Protein AF-A0A351TH41-F1 (afdb_monomer_lite)

Structure (mmCIF, N/CA/C/O backbone):
data_AF-A0A351TH41-F1
#
_entry.id   AF-A0A351TH41-F1
#
loop_
_atom_site.group_PDB
_atom_site.id
_atom_site.type_symbol
_atom_site.label_atom_id
_atom_site.label_alt_id
_atom_site.label_comp_id
_atom_site.label_asym_id
_atom_site.label_entity_id
_atom_site.label_seq_id
_atom_site.pdbx_PDB_ins_code
_atom_site.Cartn_x
_atom_site.Cartn_y
_atom_site.Cartn_z
_atom_site.occupancy
_atom_site.B_iso_or_equiv
_atom_site.auth_seq_id
_atom_site.auth_comp_id
_atom_site.auth_asym_id
_atom_site.auth_atom_id
_atom_site.pdbx_PDB_model_num
ATOM 1 N N . MET A 1 1 ? 13.979 9.116 -17.381 1.00 78.75 1 MET A N 1
ATOM 2 C CA . MET A 1 1 ? 14.430 9.622 -16.065 1.00 78.75 1 MET A CA 1
ATOM 3 C C . MET A 1 1 ? 15.561 8.718 -15.608 1.00 78.75 1 MET A C 1
ATOM 5 O O . MET A 1 1 ? 15.428 7.519 -15.817 1.00 78.75 1 MET A O 1
ATOM 9 N N . ASN A 1 2 ? 16.667 9.256 -15.088 1.00 88.19 2 ASN A N 1
ATOM 10 C CA . ASN A 1 2 ? 17.757 8.409 -14.586 1.00 88.19 2 ASN A CA 1
ATOM 11 C C . ASN A 1 2 ? 17.369 7.759 -13.244 1.00 88.19 2 ASN A C 1
ATOM 13 O O . ASN A 1 2 ? 16.394 8.168 -12.607 1.00 88.19 2 ASN A O 1
ATOM 17 N N . TYR A 1 3 ? 18.121 6.741 -12.830 1.00 88.56 3 TYR A N 1
ATOM 18 C CA . TYR A 1 3 ? 17.832 5.985 -11.606 1.00 88.56 3 TYR A CA 1
ATOM 19 C C . TYR A 1 3 ? 17.768 6.863 -10.344 1.00 88.56 3 TYR A C 1
ATOM 21 O O . TYR A 1 3 ? 16.851 6.712 -9.535 1.00 88.56 3 TYR A O 1
ATOM 29 N N . GLU A 1 4 ? 18.701 7.803 -10.192 1.00 91.56 4 GLU A N 1
ATOM 30 C CA . GLU A 1 4 ? 18.776 8.667 -9.008 1.00 91.56 4 GLU A CA 1
ATOM 31 C C . GLU A 1 4 ? 17.531 9.549 -8.852 1.00 91.56 4 GLU A C 1
ATOM 33 O O . GLU A 1 4 ? 16.965 9.647 -7.761 1.00 91.56 4 GLU A O 1
ATOM 38 N N . GLU A 1 5 ? 17.038 10.136 -9.945 1.00 93.31 5 GLU A N 1
ATOM 39 C CA . GLU A 1 5 ? 15.823 10.954 -9.918 1.00 93.31 5 GLU A CA 1
ATOM 40 C C . GLU A 1 5 ? 14.568 10.102 -9.664 1.00 93.31 5 GLU A C 1
ATOM 42 O O . GLU A 1 5 ? 13.686 10.535 -8.920 1.00 93.31 5 GLU A O 1
ATOM 47 N N . ILE A 1 6 ? 14.505 8.866 -10.185 1.00 94.56 6 ILE A N 1
ATOM 48 C CA . ILE A 1 6 ? 13.417 7.924 -9.859 1.00 94.56 6 ILE A CA 1
ATOM 49 C C . ILE A 1 6 ? 13.397 7.668 -8.352 1.00 94.56 6 ILE A C 1
ATOM 51 O O . ILE A 1 6 ? 12.374 7.872 -7.700 1.00 94.56 6 ILE A O 1
ATOM 55 N N . ILE A 1 7 ? 14.525 7.251 -7.772 1.00 94.75 7 ILE A N 1
ATOM 56 C CA . ILE A 1 7 ? 14.605 6.935 -6.342 1.00 94.75 7 ILE A CA 1
ATOM 57 C C . ILE A 1 7 ? 14.293 8.155 -5.478 1.00 94.75 7 ILE A C 1
ATOM 59 O O . ILE A 1 7 ? 13.608 8.020 -4.461 1.00 94.75 7 ILE A O 1
ATOM 63 N N . LYS A 1 8 ? 14.757 9.340 -5.877 1.00 95.38 8 LYS A N 1
ATOM 64 C CA . LYS A 1 8 ? 14.440 10.595 -5.197 1.00 95.38 8 LYS A CA 1
ATOM 65 C C . LYS A 1 8 ? 12.931 10.847 -5.167 1.00 95.38 8 LYS A C 1
ATOM 67 O O . LYS A 1 8 ? 12.392 11.013 -4.076 1.00 95.38 8 LYS A O 1
ATOM 72 N N . ARG A 1 9 ? 12.245 10.788 -6.315 1.00 96.62 9 ARG A N 1
ATOM 73 C CA . ARG A 1 9 ? 10.787 10.999 -6.414 1.00 96.62 9 ARG A CA 1
ATOM 74 C C . ARG A 1 9 ? 9.973 9.948 -5.671 1.00 96.62 9 ARG A C 1
ATOM 76 O O . ARG A 1 9 ? 9.027 10.282 -4.960 1.00 96.62 9 ARG A O 1
ATOM 83 N N . LEU A 1 10 ? 10.366 8.675 -5.745 1.00 97.06 10 LEU A N 1
ATOM 84 C CA . LEU A 1 10 ? 9.713 7.614 -4.969 1.00 97.06 10 LEU A CA 1
ATOM 85 C C . LEU A 1 10 ? 9.776 7.886 -3.458 1.00 97.06 10 LEU A C 1
ATOM 87 O O . LEU A 1 10 ? 8.851 7.527 -2.736 1.00 97.06 10 LEU A O 1
ATOM 91 N N . ARG A 1 11 ? 10.843 8.536 -2.979 1.00 96.06 11 ARG A N 1
ATOM 92 C CA . ARG A 1 11 ? 11.070 8.839 -1.557 1.00 96.06 11 ARG A CA 1
ATOM 93 C C . ARG A 1 11 ? 10.502 10.180 -1.093 1.00 96.06 11 ARG A C 1
ATOM 95 O O . ARG A 1 11 ? 10.617 10.478 0.094 1.00 96.06 11 ARG A O 1
ATOM 102 N N . GLU A 1 12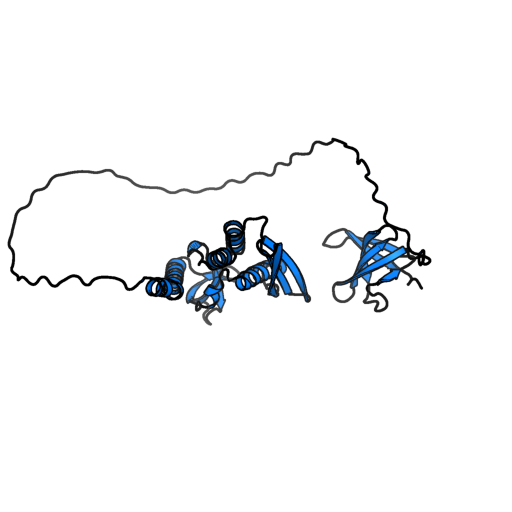 ? 9.916 10.987 -1.977 1.00 94.94 12 GLU A N 1
ATOM 103 C CA . GLU A 1 12 ? 9.312 12.261 -1.572 1.00 94.94 12 GLU A CA 1
ATOM 104 C C . GLU A 1 12 ? 8.187 12.026 -0.553 1.00 94.94 12 GLU A C 1
ATOM 106 O O . GLU A 1 12 ? 7.420 11.063 -0.693 1.00 94.94 12 GLU A O 1
ATOM 111 N N . PRO A 1 13 ? 8.050 12.886 0.466 1.00 94.19 13 PRO A N 1
ATOM 112 C CA . PRO A 1 13 ? 6.958 12.755 1.411 1.00 94.19 13 PRO A CA 1
ATOM 113 C C . PRO A 1 13 ? 5.608 12.952 0.715 1.00 94.19 13 PRO A C 1
ATOM 115 O O . PRO A 1 13 ? 5.476 13.726 -0.231 1.00 94.19 13 PRO A O 1
ATOM 118 N N . PHE A 1 14 ? 4.600 12.225 1.176 1.00 91.62 14 PHE A N 1
ATOM 119 C CA . PHE A 1 14 ? 3.206 12.479 0.836 1.00 91.62 14 PHE A CA 1
ATOM 120 C C . PHE A 1 14 ? 2.731 13.777 1.491 1.00 91.62 14 PHE A C 1
ATOM 122 O O . PHE A 1 14 ? 3.172 14.127 2.594 1.00 91.62 14 PHE A O 1
ATOM 129 N N . GLY A 1 15 ? 1.804 14.476 0.840 1.00 84.12 15 GLY A N 1
ATOM 130 C CA . GLY A 1 15 ? 1.115 15.595 1.474 1.00 84.12 15 GLY A CA 1
ATOM 131 C C . GLY A 1 15 ? 0.318 15.117 2.691 1.00 84.12 15 GLY A C 1
ATOM 132 O O . GLY A 1 15 ? -0.155 13.984 2.720 1.00 84.12 15 GLY A O 1
ATOM 133 N N . GLY A 1 16 ? 0.116 15.979 3.694 1.00 77.31 16 GLY A N 1
ATOM 134 C CA . GLY A 1 16 ? -0.608 15.606 4.922 1.00 77.31 16 GLY A CA 1
ATOM 135 C C . GLY A 1 16 ? -2.024 15.061 4.686 1.00 77.31 16 GLY A C 1
ATOM 136 O O . GLY A 1 16 ? -2.507 14.258 5.474 1.00 77.31 16 GLY A O 1
ATOM 137 N N . ARG A 1 17 ? -2.661 15.432 3.566 1.00 76.88 17 ARG A N 1
ATOM 138 C CA . ARG A 1 17 ? -3.989 14.944 3.147 1.00 76.88 17 ARG A CA 1
ATOM 139 C C . ARG A 1 17 ? -3.978 13.590 2.433 1.00 76.88 17 ARG A C 1
ATOM 141 O O . ARG A 1 17 ? -5.040 13.027 2.209 1.00 76.88 17 ARG A O 1
ATOM 148 N N . GLU A 1 18 ? -2.811 13.105 2.024 1.00 76.69 18 GLU A N 1
ATOM 149 C CA . GLU A 1 18 ? -2.632 11.791 1.387 1.00 76.69 18 GLU A CA 1
ATOM 150 C C . GLU A 1 18 ? -2.257 10.707 2.415 1.00 76.69 18 GLU A C 1
ATOM 152 O O . GLU A 1 18 ? -2.116 9.532 2.067 1.00 76.69 18 GLU A O 1
ATOM 157 N N . ILE A 1 19 ? -2.079 11.107 3.678 1.00 89.31 19 ILE A N 1
ATOM 158 C CA . ILE A 1 19 ? -1.813 10.224 4.806 1.00 89.31 19 ILE A CA 1
ATOM 159 C C . ILE A 1 19 ? -3.114 9.913 5.529 1.00 89.31 19 ILE A C 1
ATOM 161 O O . ILE A 1 19 ? -3.891 10.800 5.874 1.00 89.31 19 ILE A O 1
ATOM 165 N N . GLU A 1 20 ? -3.297 8.632 5.809 1.00 90.00 20 GLU A N 1
ATOM 166 C CA . GLU A 1 20 ? -4.414 8.111 6.575 1.00 90.00 20 GLU A CA 1
ATOM 167 C C . GLU A 1 20 ? -3.959 7.728 7.984 1.00 90.00 20 GLU A C 1
ATOM 169 O O . GLU A 1 20 ? -2.782 7.454 8.242 1.00 90.00 20 GLU A O 1
ATOM 174 N N . TRP A 1 21 ? -4.913 7.675 8.911 1.00 93.19 21 TRP A N 1
ATOM 175 C CA . TRP A 1 21 ? -4.654 7.382 10.318 1.00 93.19 21 TRP A CA 1
ATOM 176 C C . TRP A 1 21 ? -5.488 6.204 10.792 1.00 93.19 21 TRP A C 1
ATOM 178 O O . TRP A 1 21 ? -6.684 6.116 10.516 1.00 93.19 21 TRP A O 1
ATOM 188 N N . LYS A 1 22 ? -4.852 5.266 11.498 1.00 91.88 22 LYS A N 1
ATOM 189 C CA . LYS A 1 22 ? -5.541 4.122 12.108 1.00 91.88 22 LYS A CA 1
ATOM 190 C C . LYS A 1 22 ? -5.208 4.020 13.582 1.00 91.88 22 LYS A C 1
ATOM 192 O O . LYS A 1 22 ? -4.099 4.348 13.995 1.00 91.88 22 LYS A O 1
ATOM 197 N N . ILE A 1 23 ? -6.153 3.507 14.358 1.00 94.69 23 ILE A N 1
ATOM 198 C CA . ILE A 1 23 ? -5.910 3.147 15.751 1.00 94.69 23 ILE A CA 1
ATOM 199 C C . ILE A 1 23 ? -5.166 1.815 15.791 1.00 94.69 23 ILE A C 1
ATOM 201 O O . ILE A 1 23 ? -5.650 0.821 15.252 1.00 94.69 23 ILE A O 1
ATOM 205 N N . GLN A 1 24 ? -3.989 1.802 16.414 1.00 91.88 24 GLN A N 1
ATOM 206 C CA . GLN A 1 24 ? -3.199 0.586 16.614 1.00 91.88 24 GLN A CA 1
ATOM 207 C C . GLN A 1 24 ? -3.526 -0.088 17.948 1.00 91.88 24 GLN A C 1
ATOM 209 O O . GLN A 1 24 ? -3.703 -1.300 18.002 1.00 91.88 24 GLN A O 1
ATOM 214 N N . VAL A 1 25 ? -3.614 0.702 19.020 1.00 93.12 25 VAL A N 1
ATOM 215 C CA . VAL A 1 25 ? -3.958 0.234 20.369 1.00 93.12 25 VAL A CA 1
ATOM 216 C C . VAL A 1 25 ? -4.897 1.227 21.042 1.00 93.12 25 VAL A C 1
ATOM 218 O O . VAL A 1 25 ? -4.874 2.417 20.731 1.00 93.12 25 VAL A O 1
ATOM 221 N N . THR A 1 26 ? -5.723 0.750 21.969 1.00 95.88 26 THR A N 1
ATOM 222 C CA . THR A 1 26 ? -6.640 1.581 22.763 1.00 95.88 26 THR A CA 1
ATOM 223 C C . THR A 1 26 ? -6.207 1.625 24.221 1.00 95.88 26 THR A C 1
ATOM 225 O O . THR A 1 26 ? -5.656 0.650 24.732 1.00 95.88 26 THR A O 1
ATOM 228 N N . SER A 1 27 ? -6.496 2.727 24.911 1.00 95.19 27 SER A N 1
ATOM 229 C CA . SER A 1 27 ? -6.350 2.822 26.364 1.00 95.19 27 SER A CA 1
ATOM 230 C C . SER A 1 27 ? -7.297 1.857 27.087 1.00 95.19 27 SER A C 1
ATOM 232 O O . SER A 1 27 ? -8.292 1.389 26.525 1.00 95.19 27 SER A O 1
ATOM 234 N N . GLN A 1 28 ? -7.006 1.572 28.358 1.00 94.44 28 GLN A N 1
ATOM 235 C CA . GLN A 1 28 ? -7.803 0.654 29.179 1.00 94.44 28 GLN A CA 1
ATOM 236 C C . GLN A 1 28 ? -9.259 1.123 29.349 1.00 94.44 28 GLN A C 1
ATOM 238 O O . GLN A 1 28 ? -10.180 0.311 29.304 1.00 94.44 28 GLN A O 1
ATOM 243 N N . ASP A 1 29 ? -9.468 2.434 29.488 1.00 94.62 29 ASP A N 1
ATOM 244 C CA . ASP A 1 29 ? -10.785 3.080 29.589 1.00 94.62 29 ASP A CA 1
ATOM 245 C C . ASP A 1 29 ? -11.492 3.273 28.231 1.00 94.62 29 ASP A C 1
ATOM 247 O O . ASP A 1 29 ? -12.630 3.748 28.183 1.00 94.62 29 ASP A O 1
ATOM 251 N N . LYS A 1 30 ? -10.826 2.904 27.124 1.00 93.62 30 LYS A N 1
ATOM 252 C CA . LYS A 1 30 ? -11.303 3.025 25.736 1.00 93.62 30 LYS A CA 1
ATOM 253 C C . LYS A 1 30 ? -11.692 4.452 25.319 1.00 93.62 30 LYS A C 1
ATOM 255 O O . LYS A 1 30 ? -12.426 4.618 24.349 1.00 93.62 30 LYS A O 1
ATOM 260 N N . GLN A 1 31 ? -11.192 5.472 26.021 1.00 95.69 31 GLN A N 1
ATOM 261 C CA . GLN A 1 31 ? -11.409 6.883 25.672 1.00 95.69 31 GLN A CA 1
ATOM 262 C C . GLN A 1 31 ? -10.340 7.426 24.719 1.00 95.69 31 GLN A C 1
ATOM 264 O O . GLN A 1 31 ? -10.563 8.419 24.021 1.00 95.69 31 GLN A O 1
ATOM 269 N N . ARG A 1 32 ? -9.171 6.778 24.674 1.00 97.25 32 ARG A N 1
ATOM 270 C CA . ARG A 1 32 ? -8.045 7.166 23.825 1.00 97.25 32 ARG A CA 1
ATOM 271 C C . ARG A 1 32 ? -7.532 6.006 22.989 1.00 97.25 32 ARG A C 1
ATOM 273 O O . ARG A 1 32 ? -7.625 4.839 23.367 1.00 97.25 32 ARG A O 1
ATOM 280 N N . GLY A 1 33 ? -6.950 6.344 21.848 1.00 97.25 33 GLY A N 1
ATOM 281 C CA . GLY A 1 33 ? -6.289 5.402 20.957 1.00 97.25 33 GLY A CA 1
ATOM 282 C C . GLY A 1 33 ? -4.952 5.943 20.479 1.00 97.25 33 GLY A C 1
ATOM 283 O O . GLY A 1 33 ? -4.786 7.150 20.318 1.00 97.25 33 GLY A O 1
ATOM 284 N N . MET A 1 34 ? -3.997 5.045 20.263 1.00 97.38 34 MET A N 1
ATOM 285 C CA . MET A 1 34 ? -2.740 5.368 19.606 1.00 97.38 34 MET A CA 1
ATOM 286 C C . MET A 1 34 ? -2.982 5.394 18.099 1.00 97.38 34 MET A C 1
ATOM 288 O O . MET A 1 34 ? -3.154 4.339 17.479 1.00 97.38 34 MET A O 1
ATOM 292 N N . ALA A 1 35 ? -3.026 6.590 17.520 1.00 96.69 35 ALA A N 1
ATOM 293 C CA . ALA A 1 35 ? -3.129 6.781 16.085 1.00 96.69 35 ALA A CA 1
ATOM 294 C C . ALA A 1 35 ? -1.749 6.644 15.435 1.00 96.69 35 ALA A C 1
ATOM 296 O O . ALA A 1 35 ? -0.789 7.292 15.848 1.00 96.69 35 ALA A O 1
ATOM 297 N N . VAL A 1 36 ? -1.666 5.820 14.394 1.00 95.31 36 VAL A N 1
ATOM 298 C CA . VAL A 1 36 ? -0.467 5.659 13.568 1.00 95.31 36 VAL A CA 1
ATOM 299 C C . VAL A 1 36 ? -0.766 6.046 12.128 1.00 95.31 36 VAL A C 1
ATOM 301 O O . VAL A 1 36 ? -1.820 5.694 11.584 1.00 95.31 36 VAL A O 1
ATOM 304 N N . ALA A 1 37 ? 0.168 6.779 11.529 1.00 94.44 37 ALA A N 1
ATOM 305 C CA . ALA A 1 37 ? 0.093 7.203 10.142 1.00 94.44 37 ALA A CA 1
ATOM 306 C C . ALA A 1 37 ? 0.375 6.024 9.206 1.00 94.44 37 ALA A C 1
ATOM 308 O O . ALA A 1 37 ? 1.270 5.210 9.443 1.00 94.44 37 ALA A O 1
ATOM 309 N N . TYR A 1 38 ? -0.371 5.938 8.112 1.00 91.81 38 TYR A N 1
ATOM 310 C CA . TYR A 1 38 ? -0.100 5.003 7.031 1.00 91.81 38 TYR A CA 1
ATOM 311 C C . TYR A 1 38 ? -0.482 5.618 5.685 1.00 91.81 38 TYR A C 1
ATOM 313 O O . TYR A 1 38 ? -1.326 6.504 5.597 1.00 91.81 38 TYR A O 1
ATOM 321 N N . MET A 1 39 ? 0.159 5.144 4.621 1.00 92.31 39 MET A N 1
ATOM 322 C CA . MET A 1 39 ? -0.171 5.561 3.257 1.00 92.31 39 MET A CA 1
ATOM 323 C C . MET A 1 39 ? -1.329 4.728 2.695 1.00 92.31 39 MET A C 1
ATOM 325 O O . MET A 1 39 ? -1.412 3.524 2.962 1.00 92.31 39 MET A O 1
ATOM 329 N N . ASP A 1 40 ? -2.191 5.338 1.883 1.00 89.06 40 ASP A N 1
ATOM 330 C CA . ASP A 1 40 ? -3.191 4.608 1.100 1.00 89.06 40 ASP A CA 1
ATOM 331 C C . ASP A 1 40 ? -2.550 3.909 -0.113 1.00 89.06 40 ASP A C 1
ATOM 333 O O . ASP A 1 40 ? -1.592 4.399 -0.717 1.00 89.06 40 ASP A O 1
ATOM 337 N N . ALA A 1 41 ? -3.097 2.758 -0.514 1.00 92.31 41 ALA A N 1
ATOM 338 C CA . ALA A 1 41 ? -2.584 2.015 -1.665 1.00 92.31 41 ALA A CA 1
ATOM 339 C C . ALA A 1 41 ? -2.715 2.804 -2.984 1.00 92.31 41 ALA A C 1
ATOM 341 O O . ALA A 1 41 ? -1.852 2.682 -3.853 1.00 92.31 41 ALA A O 1
ATOM 342 N N . ARG A 1 42 ? -3.746 3.647 -3.142 1.00 92.44 42 ARG A N 1
ATOM 343 C CA . ARG A 1 42 ? -3.914 4.493 -4.335 1.00 92.44 42 ARG A CA 1
ATOM 344 C C . ARG A 1 42 ? -2.892 5.622 -4.374 1.00 92.44 42 ARG A C 1
ATOM 346 O O . ARG A 1 42 ? -2.438 5.968 -5.459 1.00 92.44 42 ARG A O 1
ATOM 353 N N . ALA A 1 43 ? -2.483 6.152 -3.219 1.00 93.12 43 ALA A N 1
ATOM 354 C CA . ALA A 1 43 ? -1.407 7.141 -3.146 1.00 93.12 43 ALA A CA 1
ATOM 355 C C . ALA A 1 43 ? -0.075 6.546 -3.638 1.00 93.12 43 ALA A C 1
ATOM 357 O O . ALA A 1 43 ? 0.654 7.184 -4.397 1.00 93.12 43 ALA A O 1
ATOM 358 N N . VAL A 1 44 ? 0.202 5.283 -3.292 1.00 96.56 44 VAL A N 1
ATOM 359 C CA . VAL A 1 44 ? 1.362 4.538 -3.813 1.00 96.56 44 VAL A CA 1
ATOM 360 C C . VAL A 1 44 ? 1.269 4.331 -5.328 1.00 96.56 44 VAL A C 1
ATOM 362 O O . VAL A 1 44 ? 2.243 4.593 -6.030 1.00 96.56 44 VAL A O 1
ATOM 365 N N . GLN A 1 45 ? 0.116 3.890 -5.842 1.00 97.31 45 GLN A N 1
ATOM 366 C CA . GLN A 1 45 ? -0.096 3.693 -7.285 1.00 97.31 45 GLN A CA 1
ATOM 367 C C . GLN A 1 45 ? 0.107 4.997 -8.058 1.00 97.31 45 GLN A C 1
ATOM 369 O O . GLN A 1 45 ? 0.900 5.034 -8.993 1.00 97.31 45 GLN A O 1
ATOM 374 N N . LYS A 1 46 ? -0.512 6.088 -7.591 1.00 96.38 46 LYS A N 1
ATOM 375 C CA . LYS A 1 46 ? -0.338 7.426 -8.162 1.00 96.38 46 LYS A CA 1
ATOM 376 C C . LYS A 1 46 ? 1.131 7.847 -8.168 1.00 96.38 46 LYS A C 1
ATOM 378 O O . LYS A 1 46 ? 1.619 8.315 -9.190 1.00 96.38 46 LYS A O 1
ATOM 383 N N . ARG A 1 47 ? 1.866 7.633 -7.068 1.00 97.56 47 ARG A N 1
ATOM 384 C CA . ARG A 1 47 ? 3.302 7.945 -7.007 1.00 97.56 47 ARG A CA 1
ATOM 385 C C . ARG A 1 47 ? 4.106 7.151 -8.037 1.00 97.56 47 ARG A C 1
ATOM 387 O O . ARG A 1 47 ? 5.001 7.719 -8.660 1.00 97.56 47 ARG A O 1
ATOM 394 N N . LEU A 1 48 ? 3.814 5.864 -8.216 1.00 98.25 48 LEU A N 1
ATOM 395 C CA . LEU A 1 48 ? 4.472 5.025 -9.222 1.00 98.25 48 LEU A CA 1
ATOM 396 C C . LEU A 1 48 ? 4.152 5.514 -10.644 1.00 98.25 48 LEU A C 1
ATOM 398 O O . LEU A 1 48 ? 5.078 5.733 -11.428 1.00 98.25 48 LEU A O 1
ATOM 402 N N . ASP A 1 49 ? 2.878 5.772 -10.942 1.00 98.19 49 ASP A N 1
ATOM 403 C CA . ASP A 1 49 ? 2.424 6.302 -12.232 1.00 98.19 49 ASP A CA 1
ATOM 404 C C . ASP A 1 49 ? 3.090 7.643 -12.567 1.00 98.19 49 ASP A C 1
ATOM 406 O O . ASP A 1 49 ? 3.600 7.822 -13.670 1.00 98.19 49 ASP A O 1
ATOM 410 N N . GLU A 1 50 ? 3.150 8.572 -11.612 1.00 96.81 50 GLU A N 1
ATOM 411 C CA . GLU A 1 50 ? 3.751 9.898 -11.802 1.00 96.81 50 GLU A CA 1
ATOM 412 C C . GLU A 1 50 ? 5.282 9.857 -11.899 1.00 96.81 50 GLU A C 1
ATOM 414 O O . GLU A 1 50 ? 5.889 10.715 -12.545 1.00 96.81 50 GLU A O 1
ATOM 419 N N . THR A 1 51 ? 5.928 8.875 -11.261 1.00 97.31 51 THR A N 1
ATOM 420 C CA . THR A 1 51 ? 7.395 8.795 -11.220 1.00 97.31 51 THR A CA 1
ATOM 421 C C . THR A 1 51 ? 7.966 8.069 -12.429 1.00 97.31 51 THR A C 1
ATOM 423 O O . THR A 1 51 ? 8.892 8.573 -13.065 1.00 97.31 51 THR A O 1
ATOM 426 N N . VAL A 1 52 ? 7.446 6.877 -12.735 1.00 96.44 52 VAL A N 1
ATOM 427 C CA . VAL A 1 52 ? 7.998 6.017 -13.792 1.00 96.44 52 VAL A CA 1
ATOM 428 C C . VAL A 1 52 ? 7.053 5.847 -14.977 1.00 96.44 52 VAL A C 1
ATOM 430 O O . VAL A 1 52 ? 7.514 5.491 -16.057 1.00 96.44 52 VAL A O 1
ATOM 433 N N . GLY A 1 53 ? 5.768 6.172 -14.835 1.00 97.19 53 GLY A N 1
ATOM 434 C CA . GLY A 1 53 ? 4.746 5.954 -15.858 1.00 97.19 53 GLY A CA 1
ATOM 435 C C . GLY A 1 53 ? 4.034 4.604 -15.688 1.00 97.19 53 GLY A C 1
ATOM 436 O O . GLY A 1 53 ? 4.672 3.625 -15.291 1.00 97.19 53 GLY A O 1
ATOM 437 N N . PRO A 1 54 ? 2.740 4.505 -16.047 1.00 97.06 54 PRO A N 1
ATOM 438 C CA . PRO A 1 54 ? 1.903 3.328 -15.771 1.00 97.06 54 PRO A CA 1
ATOM 439 C C . PRO A 1 54 ? 2.358 2.042 -16.478 1.00 97.06 54 PRO A C 1
ATOM 441 O O . PRO A 1 54 ? 1.994 0.946 -16.068 1.00 97.06 54 PRO A O 1
ATOM 444 N N . PHE A 1 55 ? 3.169 2.153 -17.535 1.00 96.56 55 PHE A N 1
ATOM 445 C CA . PHE A 1 55 ? 3.731 1.002 -18.252 1.00 96.56 55 PHE A CA 1
ATOM 446 C C . PHE A 1 55 ? 5.111 0.563 -17.734 1.00 96.56 55 PHE A C 1
ATOM 448 O O . PHE A 1 55 ? 5.603 -0.488 -18.139 1.00 96.56 55 PHE A O 1
ATOM 455 N N . ASN A 1 56 ? 5.737 1.340 -16.841 1.00 97.19 56 ASN A N 1
ATOM 456 C CA . ASN A 1 56 ? 7.098 1.097 -16.343 1.00 97.19 56 ASN A CA 1
ATOM 457 C C . ASN A 1 56 ? 7.132 0.620 -14.887 1.00 97.19 56 ASN A C 1
ATOM 459 O O . ASN A 1 56 ? 8.201 0.540 -14.275 1.00 97.19 56 ASN A O 1
ATOM 463 N N . TRP A 1 57 ? 5.977 0.261 -14.336 1.00 98.38 57 TRP A N 1
ATOM 464 C CA . TRP A 1 57 ? 5.886 -0.516 -13.113 1.00 98.38 57 TRP A CA 1
ATOM 465 C C . TRP A 1 57 ? 4.819 -1.599 -13.257 1.00 98.38 57 TRP A C 1
ATOM 467 O O . TRP A 1 57 ? 3.923 -1.523 -14.093 1.00 98.38 57 TRP A O 1
ATOM 477 N N . LYS A 1 58 ? 4.946 -2.644 -12.449 1.00 98.25 58 LYS A N 1
ATOM 478 C CA . LYS A 1 58 ? 3.940 -3.696 -12.307 1.00 98.25 58 LYS A CA 1
ATOM 479 C C . LYS A 1 58 ? 4.034 -4.286 -10.915 1.00 98.25 58 LYS A C 1
ATOM 481 O O . LYS A 1 58 ? 5.068 -4.173 -10.255 1.00 98.25 58 LYS A O 1
ATOM 486 N N . ASN A 1 59 ? 2.989 -4.975 -10.495 1.00 98.25 59 ASN A N 1
ATOM 487 C CA . ASN A 1 59 ? 3.018 -5.768 -9.283 1.00 98.25 59 ASN A CA 1
ATOM 488 C C . ASN A 1 59 ? 2.541 -7.195 -9.538 1.00 98.25 59 ASN A C 1
ATOM 490 O O . ASN A 1 59 ? 1.750 -7.467 -10.440 1.00 98.25 59 ASN A O 1
ATOM 494 N N . VAL A 1 60 ? 3.040 -8.106 -8.716 1.00 97.19 60 VAL A N 1
ATOM 495 C CA . VAL A 1 60 ? 2.614 -9.501 -8.666 1.00 97.19 60 VAL A CA 1
ATOM 496 C C . VAL A 1 60 ? 2.228 -9.842 -7.239 1.00 97.19 60 VAL A C 1
ATOM 498 O O . VAL A 1 60 ? 2.822 -9.329 -6.289 1.00 97.19 60 VAL A O 1
ATOM 501 N N . TYR A 1 61 ? 1.238 -10.714 -7.097 1.00 95.75 61 TYR A N 1
ATOM 502 C CA . TYR A 1 61 ? 0.856 -11.279 -5.812 1.00 95.75 61 TYR A CA 1
ATOM 503 C C . TYR A 1 61 ? 1.058 -12.783 -5.838 1.00 95.75 61 TYR A C 1
ATOM 505 O O . TYR A 1 61 ? 0.746 -13.445 -6.831 1.00 95.75 61 TYR A O 1
ATOM 513 N N . SER A 1 62 ? 1.539 -13.319 -4.727 1.00 92.69 62 SER A N 1
ATOM 514 C CA . SER A 1 62 ? 1.555 -14.749 -4.468 1.00 92.69 62 SER A CA 1
ATOM 515 C C . SER A 1 62 ? 0.995 -15.022 -3.081 1.00 92.69 62 SER A C 1
ATOM 517 O O . SER A 1 62 ? 1.270 -14.303 -2.120 1.00 92.69 62 SER A O 1
ATOM 519 N N . LEU A 1 63 ? 0.200 -16.086 -2.985 1.00 90.12 63 LEU A N 1
ATOM 520 C CA . LEU A 1 63 ? -0.203 -16.621 -1.695 1.00 90.12 63 LEU A CA 1
ATOM 521 C C . LEU A 1 63 ? 1.036 -17.202 -1.010 1.00 90.12 63 LEU A C 1
ATOM 523 O O . LEU A 1 63 ? 1.806 -17.936 -1.635 1.00 90.12 63 LEU A O 1
ATOM 527 N N . TRP A 1 64 ? 1.214 -16.886 0.265 1.00 86.25 64 TRP A N 1
ATOM 528 C CA . TRP A 1 64 ? 2.288 -17.421 1.085 1.00 86.25 64 TRP A CA 1
ATOM 529 C C . TRP A 1 64 ? 1.698 -17.965 2.373 1.00 86.25 64 TRP A C 1
ATOM 531 O O . TRP A 1 64 ? 1.226 -17.200 3.203 1.00 86.25 64 TRP A O 1
ATOM 541 N N . HIS A 1 65 ? 1.738 -19.287 2.543 1.00 83.12 65 HIS A N 1
ATOM 542 C CA . HIS A 1 65 ? 0.986 -19.978 3.599 1.00 83.12 65 HIS A CA 1
ATOM 543 C C . HIS A 1 65 ? -0.534 -19.702 3.500 1.00 83.12 65 HIS A C 1
ATOM 545 O O . HIS A 1 65 ? -0.999 -18.967 2.628 1.00 83.12 65 HIS A O 1
ATOM 551 N N . ASP A 1 66 ? -1.341 -20.335 4.354 1.00 80.44 66 ASP A N 1
ATOM 552 C CA . ASP A 1 66 ? -2.810 -20.285 4.239 1.00 80.44 66 ASP A CA 1
ATOM 553 C C . ASP A 1 66 ? -3.409 -18.902 4.564 1.00 80.44 66 ASP A C 1
ATOM 555 O O . ASP A 1 66 ? -4.561 -18.622 4.226 1.00 80.44 66 ASP A O 1
ATOM 559 N N . ASN A 1 67 ? -2.642 -18.021 5.209 1.00 86.50 67 ASN A N 1
ATOM 560 C CA . ASN A 1 67 ? -3.129 -16.761 5.759 1.00 86.50 67 ASN A CA 1
ATOM 561 C C . ASN A 1 67 ? -2.245 -15.543 5.464 1.00 86.50 67 ASN A C 1
ATOM 563 O O . ASN A 1 67 ? -2.468 -14.517 6.099 1.00 86.50 67 ASN A O 1
ATOM 567 N N . SER A 1 68 ? -1.308 -15.602 4.512 1.00 89.38 68 SER A N 1
ATOM 568 C CA . SER A 1 68 ? -0.453 -14.448 4.195 1.00 89.38 68 SER A CA 1
ATOM 569 C C . SER A 1 68 ? -0.305 -14.214 2.696 1.00 89.38 68 SER A C 1
ATOM 571 O O . SER A 1 68 ? -0.429 -15.115 1.866 1.00 89.38 68 SER A O 1
ATOM 573 N N . GLN A 1 69 ? -0.053 -12.960 2.339 1.00 93.94 69 GLN A N 1
ATOM 574 C CA . GLN A 1 69 ? 0.139 -12.507 0.966 1.00 93.94 69 GLN A CA 1
ATOM 575 C C . GLN A 1 69 ? 1.553 -11.959 0.813 1.00 93.94 69 GLN A C 1
ATOM 577 O O . GLN A 1 69 ? 2.015 -11.195 1.659 1.00 93.94 69 GLN A O 1
ATOM 582 N N . ILE A 1 70 ? 2.220 -12.306 -0.285 1.00 96.44 70 ILE A N 1
ATOM 583 C CA . ILE A 1 70 ? 3.457 -11.662 -0.731 1.00 96.44 70 ILE A CA 1
ATOM 584 C C . ILE A 1 70 ? 3.118 -10.781 -1.926 1.00 96.44 70 ILE A C 1
ATOM 586 O O . ILE A 1 70 ? 2.433 -11.209 -2.857 1.00 96.44 70 ILE A O 1
ATOM 590 N N . CYS A 1 71 ? 3.628 -9.555 -1.913 1.00 98.38 71 CYS A N 1
ATOM 591 C CA . CYS A 1 71 ? 3.574 -8.659 -3.052 1.00 98.38 71 CYS A CA 1
ATOM 592 C C . CYS A 1 71 ? 4.988 -8.377 -3.551 1.00 98.38 71 CYS A C 1
ATOM 594 O O . CYS A 1 71 ? 5.880 -8.062 -2.765 1.00 98.38 71 CYS A O 1
ATOM 596 N N . GLY A 1 72 ? 5.182 -8.473 -4.863 1.00 98.56 72 GLY A N 1
ATOM 597 C CA . GLY A 1 72 ? 6.364 -7.972 -5.550 1.00 98.56 72 GLY A CA 1
ATOM 598 C C . GLY A 1 72 ? 6.009 -6.743 -6.368 1.00 98.56 72 GLY A C 1
ATOM 599 O O . GLY A 1 72 ? 5.093 -6.818 -7.181 1.00 98.56 72 GLY A O 1
ATOM 600 N N . ILE A 1 73 ? 6.740 -5.642 -6.199 1.00 98.81 73 ILE A N 1
ATOM 601 C CA . ILE A 1 73 ? 6.656 -4.476 -7.090 1.00 98.81 73 ILE A CA 1
ATOM 602 C C . ILE A 1 73 ? 7.904 -4.455 -7.960 1.00 98.81 73 ILE A C 1
ATOM 604 O O . ILE A 1 73 ? 9.026 -4.415 -7.439 1.00 98.81 73 ILE A O 1
ATOM 608 N N . SER A 1 74 ? 7.698 -4.468 -9.274 1.00 98.56 74 SER A N 1
ATOM 609 C CA . SER A 1 74 ? 8.750 -4.339 -10.272 1.00 98.56 74 SER A CA 1
ATOM 610 C C . SER A 1 74 ? 8.738 -2.945 -10.887 1.00 98.56 74 SER A C 1
ATOM 612 O O . SER A 1 74 ? 7.684 -2.469 -11.302 1.00 98.56 74 SER A O 1
ATOM 614 N N . ILE A 1 75 ? 9.912 -2.331 -11.016 1.00 98.25 75 ILE A N 1
ATOM 615 C CA . ILE A 1 75 ? 10.123 -1.089 -11.768 1.00 98.25 75 ILE A CA 1
ATOM 616 C C . ILE A 1 75 ? 11.093 -1.394 -12.910 1.00 98.25 75 ILE A C 1
ATOM 618 O O . ILE A 1 75 ? 12.091 -2.095 -12.709 1.00 98.25 75 ILE A O 1
ATOM 622 N N . PHE A 1 76 ? 10.780 -0.917 -14.115 1.00 96.50 76 PHE A N 1
ATOM 623 C CA . PHE A 1 76 ? 11.646 -1.113 -15.273 1.00 96.50 76 PHE A CA 1
ATOM 624 C C . PHE A 1 76 ? 12.874 -0.205 -15.175 1.00 96.50 76 PHE A C 1
ATOM 626 O O . PHE A 1 76 ? 12.751 1.018 -15.091 1.00 96.50 76 PHE A O 1
ATOM 633 N N . TYR A 1 77 ? 14.063 -0.804 -15.178 1.00 91.50 77 TYR A N 1
ATOM 634 C CA . TYR A 1 77 ? 15.322 -0.080 -15.146 1.00 91.50 77 TYR A CA 1
ATOM 635 C C . TYR A 1 77 ? 15.871 0.084 -16.563 1.00 91.50 77 TYR A C 1
ATOM 637 O O . TYR A 1 77 ? 16.500 -0.819 -17.116 1.00 91.50 77 TYR A O 1
ATOM 645 N N . ASP A 1 78 ? 15.628 1.258 -17.147 1.00 88.50 78 ASP A N 1
ATOM 646 C CA . ASP A 1 78 ? 15.882 1.508 -18.567 1.00 88.50 78 ASP A CA 1
ATOM 647 C C . ASP A 1 78 ? 17.369 1.434 -18.965 1.00 88.50 78 ASP A C 1
ATOM 649 O O . ASP A 1 78 ? 17.677 0.986 -20.066 1.00 88.50 78 ASP A O 1
ATOM 653 N N . GLU A 1 79 ? 18.301 1.797 -18.079 1.00 87.94 79 GLU A N 1
ATOM 654 C CA . GLU A 1 79 ? 19.746 1.744 -18.374 1.00 87.94 79 GLU A CA 1
ATOM 655 C C . GLU A 1 79 ? 20.249 0.301 -18.522 1.00 87.94 79 GLU A C 1
ATOM 657 O O . GLU A 1 79 ? 21.060 0.007 -19.397 1.00 87.94 79 GLU A O 1
ATOM 662 N N . ARG A 1 80 ? 19.724 -0.620 -17.703 1.00 90.38 80 ARG A N 1
ATOM 663 C CA . ARG A 1 80 ? 20.058 -2.054 -17.746 1.00 90.38 80 ARG A CA 1
ATOM 664 C C . ARG A 1 80 ? 19.088 -2.886 -18.586 1.00 90.38 80 ARG A C 1
ATOM 666 O O . ARG A 1 80 ? 19.309 -4.081 -18.744 1.00 90.38 80 ARG A O 1
ATOM 673 N N . LYS A 1 81 ? 18.025 -2.268 -19.114 1.00 92.75 81 LYS A N 1
ATOM 674 C CA . LYS A 1 81 ? 16.948 -2.920 -19.880 1.00 92.75 81 LYS A CA 1
ATOM 675 C C . LYS A 1 81 ? 16.353 -4.142 -19.163 1.00 92.75 81 LYS A C 1
ATOM 677 O O . LYS A 1 81 ? 16.050 -5.155 -19.787 1.00 92.75 81 LYS A O 1
ATOM 682 N N . GLU A 1 82 ? 16.153 -4.042 -17.851 1.00 94.94 82 GLU A N 1
ATOM 683 C CA . GLU A 1 82 ? 15.657 -5.145 -17.018 1.00 94.94 82 GLU A CA 1
ATOM 684 C C . GLU A 1 82 ? 14.549 -4.702 -16.053 1.00 94.94 82 GLU A C 1
ATOM 686 O O . GLU A 1 82 ? 14.399 -3.525 -15.734 1.00 94.94 82 GLU A O 1
ATOM 691 N N . TRP A 1 83 ? 13.786 -5.666 -15.538 1.00 97.00 83 TRP A N 1
ATOM 692 C CA . TRP A 1 83 ? 12.843 -5.435 -14.445 1.00 97.00 83 TRP A CA 1
ATOM 693 C C . TRP A 1 83 ? 13.509 -5.737 -13.107 1.00 97.00 83 TRP A C 1
ATOM 695 O O . TRP A 1 83 ? 13.857 -6.885 -12.835 1.00 97.00 83 TRP A O 1
ATOM 705 N N . VAL A 1 84 ? 13.606 -4.738 -12.233 1.00 96.75 84 VAL A N 1
ATOM 706 C CA . VAL A 1 84 ? 14.054 -4.944 -10.851 1.00 96.75 84 VAL A CA 1
ATOM 707 C C . VAL A 1 84 ? 12.821 -5.114 -9.979 1.00 96.75 84 VAL A C 1
ATOM 709 O O . VAL A 1 84 ? 11.929 -4.273 -10.028 1.00 96.75 84 VAL A O 1
ATOM 712 N N . THR A 1 85 ? 12.754 -6.188 -9.190 1.00 98.06 85 THR A N 1
ATOM 713 C CA . THR A 1 85 ? 11.594 -6.500 -8.337 1.00 98.06 85 THR A CA 1
ATOM 714 C C . THR A 1 85 ? 11.990 -6.532 -6.871 1.00 98.06 85 THR A C 1
ATOM 716 O O . THR A 1 85 ? 13.016 -7.110 -6.520 1.00 98.06 85 THR A O 1
ATOM 719 N N . LYS A 1 86 ? 11.162 -5.936 -6.011 1.00 97.31 86 LYS A N 1
ATOM 720 C CA . LYS A 1 86 ? 11.300 -6.020 -4.553 1.00 97.31 86 LYS A CA 1
ATOM 721 C C . LYS A 1 86 ? 10.029 -6.573 -3.938 1.00 97.31 86 LYS A C 1
ATOM 723 O O . LYS A 1 86 ? 8.938 -6.212 -4.377 1.00 97.31 86 LYS A O 1
ATOM 728 N N . PHE A 1 87 ? 10.196 -7.430 -2.939 1.00 97.94 87 PHE A N 1
ATOM 729 C CA . PHE A 1 87 ? 9.112 -8.169 -2.305 1.00 97.94 87 PHE A CA 1
ATOM 730 C C . PHE A 1 87 ? 8.978 -7.813 -0.827 1.00 97.94 87 PHE A C 1
ATOM 732 O O . PHE A 1 87 ? 9.978 -7.549 -0.161 1.00 97.94 87 PHE A O 1
ATOM 739 N N . ASP A 1 88 ? 7.747 -7.858 -0.328 1.00 97.44 88 ASP A N 1
ATOM 740 C CA . ASP A 1 88 ? 7.411 -7.899 1.099 1.00 97.44 88 ASP A CA 1
ATOM 741 C C . ASP A 1 88 ? 6.073 -8.644 1.263 1.00 97.44 88 ASP A C 1
ATOM 743 O O . ASP A 1 88 ? 5.379 -8.926 0.280 1.00 97.44 88 ASP A O 1
ATOM 747 N N . GLY A 1 89 ? 5.711 -8.982 2.496 1.00 95.50 89 GLY A N 1
ATOM 748 C CA . GLY A 1 89 ? 4.508 -9.734 2.819 1.00 95.50 89 GLY A CA 1
ATOM 749 C C . GLY A 1 89 ? 3.695 -9.130 3.944 1.00 95.50 89 GLY A C 1
ATOM 750 O O . GLY A 1 89 ? 4.203 -8.362 4.753 1.00 95.50 89 GLY A O 1
ATOM 751 N N . ALA A 1 90 ? 2.428 -9.512 4.005 1.00 93.81 90 ALA A N 1
ATOM 752 C CA . ALA A 1 90 ? 1.551 -9.226 5.127 1.00 93.81 90 ALA A CA 1
ATOM 753 C C . ALA A 1 90 ? 0.643 -10.422 5.394 1.00 93.81 90 ALA A C 1
ATOM 755 O O . ALA A 1 90 ? 0.248 -11.137 4.470 1.00 93.81 90 ALA A O 1
ATOM 756 N N . GLU A 1 91 ? 0.296 -10.619 6.658 1.00 92.88 91 GLU A N 1
ATOM 757 C CA . GLU A 1 91 ? -0.773 -11.536 7.032 1.00 92.88 91 GLU A CA 1
ATOM 758 C C . GLU A 1 91 ? -2.128 -10.974 6.580 1.00 92.88 91 GLU A C 1
ATOM 760 O O . GLU A 1 91 ? -2.311 -9.766 6.389 1.00 92.88 91 GLU A O 1
ATOM 765 N N . ASN A 1 92 ? -3.090 -11.867 6.385 1.00 88.06 92 ASN A N 1
ATOM 766 C CA . ASN A 1 92 ? -4.475 -11.507 6.151 1.00 88.06 92 ASN A CA 1
ATOM 767 C C . ASN A 1 92 ? -5.025 -10.785 7.388 1.00 88.06 92 ASN A C 1
ATOM 769 O O . ASN A 1 92 ? -4.752 -11.165 8.523 1.00 88.06 92 ASN A O 1
ATOM 773 N N . SER A 1 93 ? -5.828 -9.751 7.165 1.00 81.12 93 SER A N 1
ATOM 774 C CA . SER A 1 93 ? -6.417 -8.962 8.247 1.00 81.12 93 SER A CA 1
ATOM 775 C C . SER A 1 93 ? -7.579 -9.682 8.938 1.00 81.12 93 SER A C 1
ATOM 777 O O . SER A 1 93 ? -8.259 -10.517 8.348 1.00 81.12 93 SER A O 1
ATOM 779 N N . ASP A 1 94 ? -7.908 -9.268 10.161 1.00 76.44 94 ASP A N 1
ATOM 780 C CA . ASP A 1 94 ? -9.127 -9.737 10.843 1.00 76.44 94 ASP A CA 1
ATOM 781 C C . ASP A 1 94 ? -10.419 -9.207 10.186 1.00 76.44 94 ASP A C 1
ATOM 783 O O . ASP A 1 94 ? -11.507 -9.753 10.366 1.00 76.44 94 ASP A O 1
ATOM 787 N N . PHE A 1 95 ? -10.306 -8.131 9.399 1.00 70.62 95 PHE A N 1
ATOM 788 C CA . PHE A 1 95 ? -11.397 -7.487 8.667 1.00 70.62 95 PHE A CA 1
ATOM 789 C C . PHE A 1 95 ? -11.108 -7.482 7.163 1.00 70.62 95 PHE A C 1
ATOM 791 O O . PHE A 1 95 ? -10.077 -6.960 6.750 1.00 70.62 95 PHE A O 1
ATOM 798 N N . GLU A 1 96 ? -12.009 -8.032 6.342 1.00 81.31 96 GLU A N 1
ATOM 799 C CA . GLU A 1 96 ? -11.786 -8.291 4.904 1.00 81.31 96 GLU A CA 1
ATOM 800 C C . GLU A 1 96 ? -10.440 -9.004 4.615 1.00 81.31 96 GLU A C 1
ATOM 802 O O . GLU A 1 96 ? -9.590 -8.452 3.909 1.00 81.31 96 GLU A O 1
ATOM 807 N N . PRO A 1 97 ? -10.233 -10.238 5.120 1.00 82.69 97 PRO A N 1
ATOM 808 C CA . PRO A 1 97 ? -8.898 -10.814 5.320 1.00 82.69 97 PRO A CA 1
ATOM 809 C C . PRO A 1 97 ? -7.976 -10.789 4.100 1.00 82.69 97 PRO A C 1
ATOM 811 O O . PRO A 1 97 ? -6.837 -10.329 4.171 1.00 82.69 97 PRO A O 1
ATOM 814 N N . ILE A 1 98 ? -8.494 -11.230 2.953 1.00 85.94 98 ILE A N 1
ATOM 815 C CA . ILE A 1 98 ? -7.729 -11.310 1.704 1.00 85.94 98 ILE A CA 1
ATOM 816 C C . ILE A 1 98 ? -7.391 -9.907 1.186 1.00 85.94 98 ILE A C 1
ATOM 818 O O . ILE A 1 98 ? -6.265 -9.637 0.776 1.00 85.94 98 ILE A O 1
ATOM 822 N N . LYS A 1 99 ? -8.360 -8.988 1.213 1.00 88.12 99 LYS A N 1
ATOM 823 C CA . LYS A 1 99 ? -8.182 -7.631 0.688 1.00 88.12 99 LYS A CA 1
ATOM 824 C C . LYS A 1 99 ? -7.215 -6.825 1.552 1.00 88.12 99 LYS A C 1
ATOM 826 O O . LYS A 1 99 ? -6.384 -6.100 1.003 1.00 88.12 99 LYS A O 1
ATOM 831 N N . GLY A 1 100 ? -7.290 -6.974 2.875 1.00 87.12 100 GLY A N 1
ATOM 832 C CA . GLY A 1 100 ? -6.335 -6.356 3.789 1.00 87.12 100 GLY A CA 1
ATOM 833 C C . GLY A 1 100 ? -4.920 -6.885 3.579 1.00 87.12 100 GLY A C 1
ATOM 834 O O . GLY A 1 100 ? -4.015 -6.076 3.398 1.00 87.12 100 GLY A O 1
ATOM 835 N N . GLY A 1 101 ? -4.738 -8.208 3.480 1.00 92.38 101 GLY A N 1
ATOM 836 C CA . GLY A 1 101 ? -3.424 -8.811 3.221 1.00 92.38 101 GLY A CA 1
ATOM 837 C C . GLY A 1 101 ? -2.801 -8.364 1.891 1.00 92.38 101 GLY A C 1
ATOM 838 O O . GLY A 1 101 ? -1.625 -7.999 1.836 1.00 92.38 101 GLY A O 1
ATOM 839 N N . LEU A 1 102 ? -3.589 -8.304 0.810 1.00 93.56 102 LEU A N 1
ATOM 840 C CA . LEU A 1 102 ? -3.120 -7.818 -0.498 1.00 93.56 102 LEU A CA 1
ATOM 841 C C . LEU A 1 102 ? -2.736 -6.330 -0.468 1.00 93.56 102 LEU A C 1
ATOM 843 O O . LEU A 1 102 ? -1.714 -5.934 -1.028 1.00 93.56 102 LEU A O 1
ATOM 847 N N . SER A 1 103 ? -3.546 -5.497 0.190 1.00 93.38 103 SER A N 1
ATOM 848 C CA . SER A 1 103 ? -3.274 -4.062 0.313 1.00 93.38 103 SER A CA 1
ATOM 849 C C . SER A 1 103 ? -2.040 -3.795 1.174 1.00 93.38 103 SER A C 1
ATOM 851 O O . SER A 1 103 ? -1.186 -2.982 0.816 1.00 93.38 103 SER A O 1
ATOM 853 N N . ASP A 1 104 ? -1.912 -4.492 2.302 1.00 93.50 104 ASP A N 1
ATOM 854 C CA . ASP A 1 104 ? -0.812 -4.263 3.230 1.00 93.50 104 ASP A CA 1
ATOM 855 C C . ASP A 1 104 ? 0.518 -4.790 2.681 1.00 93.50 104 ASP A C 1
ATOM 857 O O . ASP A 1 104 ? 1.501 -4.051 2.680 1.00 93.50 104 ASP A O 1
ATOM 861 N N . SER A 1 105 ? 0.536 -5.984 2.076 1.00 96.75 105 SER A N 1
ATOM 862 C CA . SER A 1 105 ? 1.728 -6.502 1.382 1.00 96.75 105 SER A CA 1
ATOM 863 C C . SER A 1 105 ? 2.188 -5.574 0.252 1.00 96.75 105 SER A C 1
ATOM 865 O O . SER A 1 105 ? 3.386 -5.329 0.114 1.00 96.75 105 SER A O 1
ATOM 867 N N . PHE A 1 106 ? 1.262 -4.977 -0.509 1.00 98.12 106 PHE A N 1
ATOM 868 C CA . PHE A 1 106 ? 1.591 -3.990 -1.544 1.00 98.12 106 PHE A CA 1
ATOM 869 C C . PHE A 1 106 ? 2.247 -2.727 -0.975 1.00 98.12 106 PHE A C 1
ATOM 871 O O . PHE A 1 106 ? 3.314 -2.322 -1.439 1.00 98.12 106 PHE A O 1
ATOM 878 N N . LYS A 1 107 ? 1.660 -2.119 0.065 1.00 96.81 107 LYS A N 1
ATOM 879 C CA . LYS A 1 107 ? 2.240 -0.929 0.716 1.00 96.81 107 LYS A CA 1
ATOM 880 C C . LYS A 1 107 ? 3.606 -1.226 1.339 1.00 96.81 107 LYS A C 1
ATOM 882 O O . LYS A 1 107 ? 4.502 -0.386 1.297 1.00 96.81 107 LYS A O 1
ATOM 887 N N . ARG A 1 108 ? 3.791 -2.426 1.890 1.00 97.44 108 ARG A N 1
ATOM 888 C CA . ARG A 1 108 ? 5.074 -2.861 2.451 1.00 97.44 108 ARG A CA 1
ATOM 889 C C . ARG A 1 108 ? 6.129 -3.050 1.361 1.00 97.44 108 ARG A C 1
ATOM 891 O O . ARG A 1 108 ? 7.210 -2.480 1.475 1.00 97.44 108 ARG A O 1
ATOM 898 N N . ALA A 1 109 ? 5.789 -3.701 0.246 1.00 98.31 109 ALA A N 1
ATOM 899 C CA . ALA A 1 109 ? 6.673 -3.811 -0.918 1.00 98.31 109 ALA A CA 1
ATOM 900 C C . ALA A 1 109 ? 7.074 -2.426 -1.469 1.00 98.31 109 ALA A C 1
ATOM 902 O O . ALA A 1 109 ? 8.236 -2.196 -1.816 1.00 98.31 109 ALA A O 1
ATOM 903 N N . ALA A 1 110 ? 6.144 -1.467 -1.473 1.00 98.19 110 ALA A N 1
ATOM 904 C CA . ALA A 1 110 ? 6.411 -0.075 -1.834 1.00 98.19 110 ALA A CA 1
ATOM 905 C C . ALA A 1 110 ? 7.382 0.614 -0.857 1.00 98.19 110 ALA A C 1
ATOM 907 O O . ALA A 1 110 ? 8.298 1.325 -1.285 1.00 98.19 110 ALA A O 1
ATOM 908 N N . SER A 1 111 ? 7.276 0.329 0.444 1.00 97.69 111 SER A N 1
ATOM 909 C CA . SER A 1 111 ? 8.250 0.784 1.442 1.00 97.69 111 SER A CA 1
ATOM 910 C C . SER A 1 111 ? 9.662 0.264 1.152 1.00 97.69 111 SER A C 1
ATOM 912 O O . SER A 1 111 ? 10.630 1.008 1.326 1.00 97.69 111 SER A O 1
ATOM 914 N N . VAL A 1 112 ? 9.838 -0.942 0.590 1.00 97.75 112 VAL A N 1
ATOM 915 C CA . VAL A 1 112 ? 11.162 -1.459 0.159 1.00 97.75 112 VAL A CA 1
ATOM 916 C C . VAL A 1 112 ? 11.759 -0.654 -1.016 1.00 97.75 112 VAL A C 1
ATOM 918 O O . VAL A 1 112 ? 12.987 -0.550 -1.160 1.00 97.75 112 VAL A O 1
ATOM 921 N N . TRP A 1 113 ? 10.919 0.008 -1.812 1.00 97.44 113 TRP A N 1
ATOM 922 C CA . TRP A 1 113 ? 11.335 1.010 -2.804 1.00 97.44 113 TRP A CA 1
ATOM 923 C C . TRP A 1 113 ? 11.620 2.395 -2.204 1.00 97.44 113 TRP A C 1
ATOM 925 O O . TRP A 1 113 ? 12.300 3.209 -2.823 1.00 97.44 113 TRP A O 1
ATOM 935 N N . GLY A 1 114 ? 11.203 2.630 -0.960 1.00 96.88 114 GLY A N 1
ATOM 936 C CA . GLY A 1 114 ? 11.392 3.883 -0.225 1.00 96.88 114 GLY A CA 1
ATOM 937 C C . GLY A 1 114 ? 10.136 4.751 -0.166 1.00 96.88 114 GLY A C 1
ATOM 938 O O . GLY A 1 114 ? 10.151 5.768 0.524 1.00 96.88 114 GLY A O 1
ATOM 939 N N . ILE A 1 115 ? 9.053 4.335 -0.827 1.00 97.75 115 ILE A N 1
ATOM 940 C CA . ILE A 1 115 ? 7.773 5.046 -0.828 1.00 97.75 115 ILE A CA 1
ATOM 941 C C . ILE A 1 115 ? 7.180 4.980 0.575 1.00 97.75 115 ILE A C 1
ATOM 943 O O . ILE A 1 115 ? 6.981 3.893 1.110 1.00 97.75 115 ILE A O 1
ATOM 947 N N . GLY A 1 116 ? 6.956 6.140 1.195 1.00 95.69 116 GLY A N 1
ATOM 948 C CA . GLY A 1 116 ? 6.382 6.243 2.540 1.00 95.69 116 GLY A CA 1
ATOM 949 C C . GLY A 1 116 ? 7.196 5.573 3.656 1.00 95.69 116 GLY A C 1
ATOM 950 O O . GLY A 1 116 ? 6.688 5.432 4.764 1.00 95.69 116 GLY A O 1
ATOM 951 N N . ARG A 1 117 ? 8.455 5.172 3.412 1.00 95.56 117 ARG A N 1
ATOM 952 C CA . ARG A 1 117 ? 9.290 4.491 4.422 1.00 95.56 117 ARG A CA 1
ATOM 953 C C . ARG A 1 117 ? 9.524 5.354 5.665 1.00 95.56 117 ARG A C 1
ATOM 955 O O . ARG A 1 117 ? 9.574 4.828 6.768 1.00 95.56 117 ARG A O 1
ATOM 962 N N . TYR A 1 118 ? 9.609 6.670 5.491 1.00 93.94 118 TYR A N 1
ATOM 963 C CA . TYR A 1 118 ? 9.771 7.627 6.589 1.00 93.94 118 TYR A CA 1
ATOM 964 C C . TYR A 1 118 ? 8.596 7.607 7.585 1.00 93.94 118 TYR A C 1
ATOM 966 O O . TYR A 1 118 ? 8.754 8.043 8.718 1.00 93.94 118 TYR A O 1
ATOM 974 N N . LEU A 1 119 ? 7.422 7.077 7.210 1.00 93.31 119 LEU A N 1
ATOM 975 C CA . LEU A 1 119 ? 6.286 6.945 8.132 1.00 93.31 119 LEU A CA 1
ATOM 976 C C . LEU A 1 119 ? 6.583 5.979 9.286 1.00 93.31 119 LEU A C 1
ATOM 978 O O . LEU A 1 119 ? 6.012 6.134 10.357 1.00 93.31 119 LEU A O 1
ATOM 982 N N . TYR A 1 120 ? 7.500 5.024 9.097 1.00 90.62 120 TYR A N 1
ATOM 983 C CA . TYR A 1 120 ? 7.950 4.126 10.167 1.00 90.62 120 TYR A CA 1
ATOM 984 C C . TYR A 1 120 ? 8.814 4.833 11.220 1.00 90.62 120 TYR A C 1
ATOM 986 O O . TYR A 1 120 ? 9.018 4.284 12.298 1.00 90.62 120 TYR A O 1
ATOM 994 N N . GLU A 1 121 ? 9.318 6.033 10.921 1.00 89.75 121 GLU A N 1
ATOM 995 C CA . GLU A 1 121 ? 10.046 6.877 11.876 1.00 89.75 121 GLU A CA 1
ATOM 996 C C . GLU A 1 121 ? 9.092 7.757 12.702 1.00 89.75 121 GLU A C 1
ATOM 998 O O . GLU A 1 121 ? 9.524 8.413 13.649 1.00 89.75 121 GLU A O 1
ATOM 1003 N N . MET A 1 122 ? 7.796 7.788 12.359 1.00 89.62 122 MET A N 1
ATOM 1004 C CA . MET A 1 122 ? 6.797 8.545 13.104 1.00 89.62 122 MET A CA 1
ATOM 1005 C C . MET A 1 122 ? 6.334 7.771 14.335 1.00 89.62 122 MET A C 1
ATOM 1007 O O . MET A 1 122 ? 5.823 6.655 14.232 1.00 89.62 122 MET A O 1
ATOM 1011 N N . GLU A 1 123 ? 6.445 8.398 15.501 1.00 91.00 123 GLU A N 1
ATOM 1012 C CA . GLU A 1 123 ? 5.833 7.876 16.718 1.00 91.00 123 GLU A CA 1
ATOM 1013 C C . GLU A 1 123 ? 4.304 7.973 16.648 1.00 91.00 123 GLU A C 1
ATOM 1015 O O . GLU A 1 123 ? 3.734 8.891 16.049 1.00 91.00 123 GLU A O 1
ATOM 1020 N N . GLY A 1 124 ? 3.625 7.014 17.277 1.00 93.81 124 GLY A N 1
ATOM 1021 C CA . GLY A 1 124 ? 2.173 7.054 17.399 1.00 93.81 124 GLY A CA 1
ATOM 1022 C C . GLY A 1 124 ? 1.713 8.245 18.242 1.00 93.81 124 GLY A C 1
ATOM 1023 O O . GLY A 1 124 ? 2.350 8.619 19.227 1.00 93.81 124 GLY A O 1
ATOM 1024 N N . VAL A 1 125 ? 0.567 8.820 17.879 1.00 95.81 125 VAL A N 1
ATOM 1025 C CA . VAL A 1 125 ? -0.025 9.963 18.581 1.00 95.81 125 VAL A CA 1
ATOM 1026 C C . VAL A 1 125 ? -1.258 9.500 19.346 1.00 95.81 125 VAL A C 1
ATOM 1028 O O . VAL A 1 125 ? -2.219 9.005 18.761 1.00 95.81 125 VAL A O 1
ATOM 1031 N N . TRP A 1 126 ? -1.267 9.694 20.665 1.00 97.06 126 TRP A N 1
ATOM 1032 C CA . TRP A 1 126 ? -2.464 9.453 21.469 1.00 97.06 126 TRP A CA 1
ATOM 1033 C C . TRP A 1 126 ? -3.533 10.508 21.187 1.00 97.06 126 TRP A C 1
ATOM 1035 O O . TRP A 1 126 ? -3.323 11.702 21.439 1.00 97.06 126 TRP A O 1
ATOM 1045 N N . VAL A 1 127 ? -4.687 10.042 20.720 1.00 97.62 127 VAL A N 1
ATOM 1046 C CA . VAL A 1 127 ? -5.843 10.859 20.338 1.00 97.62 127 VAL A CA 1
ATOM 1047 C C . VAL A 1 127 ? -7.106 10.384 21.035 1.00 97.62 127 VAL A C 1
ATOM 1049 O O . VAL A 1 127 ? -7.205 9.233 21.471 1.00 97.62 127 VAL A O 1
ATOM 1052 N N . GLU A 1 128 ? -8.082 11.277 21.141 1.00 97.88 128 GLU A N 1
ATOM 1053 C CA . GLU A 1 128 ? -9.425 10.900 21.555 1.00 97.88 128 GLU A CA 1
ATOM 1054 C C . GLU A 1 128 ? -10.119 10.055 20.484 1.00 97.88 128 GLU A C 1
ATOM 1056 O O . GLU A 1 128 ? -10.042 10.331 19.282 1.00 97.88 128 GLU A O 1
ATOM 1061 N N . ILE A 1 129 ? -10.830 9.028 20.941 1.00 97.81 129 ILE A N 1
ATOM 1062 C CA . ILE A 1 129 ? -11.576 8.113 20.079 1.00 97.81 129 ILE A CA 1
ATOM 1063 C C . ILE A 1 129 ? -13.040 8.050 20.495 1.00 97.81 129 ILE A C 1
ATOM 1065 O O . ILE A 1 129 ? -13.411 8.418 21.610 1.00 97.81 129 ILE A O 1
ATOM 1069 N N . GLU A 1 130 ? -13.876 7.567 19.589 1.00 95.50 130 GLU A N 1
ATOM 1070 C CA . GLU A 1 130 ? -15.269 7.234 19.860 1.00 95.50 130 GLU A CA 1
ATOM 1071 C C . GLU A 1 130 ? -15.615 5.852 19.300 1.00 95.50 130 GLU A C 1
ATOM 1073 O O . GLU A 1 130 ? -14.990 5.349 18.359 1.00 95.50 130 GLU A O 1
ATOM 1078 N N . SER A 1 131 ? -16.598 5.204 19.923 1.00 93.94 131 SER A N 1
ATOM 1079 C CA . SER A 1 131 ? -17.054 3.883 19.500 1.00 93.94 131 SER A CA 1
ATOM 1080 C C . SER A 1 131 ? -17.855 3.979 18.204 1.00 93.94 131 SER A C 1
ATOM 1082 O O . SER A 1 131 ? -18.776 4.786 18.080 1.00 93.94 131 SER A O 1
ATOM 1084 N N . ARG A 1 132 ? -17.545 3.099 17.251 1.00 89.31 132 ARG A N 1
ATOM 1085 C CA . ARG A 1 132 ? -18.290 2.920 16.005 1.00 89.31 132 ARG A CA 1
ATOM 1086 C C . ARG A 1 132 ? -18.526 1.434 15.762 1.00 89.31 132 ARG A C 1
ATOM 1088 O O . ARG A 1 132 ? -17.685 0.716 15.214 1.00 89.31 132 ARG A O 1
ATOM 1095 N N . GLY A 1 133 ? -19.700 0.965 16.174 1.00 87.31 133 GLY A N 1
ATOM 1096 C CA . GLY A 1 133 ? -20.065 -0.448 16.100 1.00 87.31 133 GLY A CA 1
ATOM 1097 C C . GLY A 1 133 ? -19.134 -1.307 16.958 1.00 87.31 133 GLY A C 1
ATOM 1098 O O . GLY A 1 133 ? -19.084 -1.146 18.171 1.00 87.31 133 GLY A O 1
ATOM 1099 N N . LYS A 1 134 ? -18.394 -2.222 16.322 1.00 85.88 134 LYS A N 1
ATOM 1100 C CA . LYS A 1 134 ? -17.397 -3.088 16.984 1.00 85.88 134 LYS A CA 1
ATOM 1101 C C . LYS A 1 134 ? -15.970 -2.520 16.946 1.00 85.88 134 LYS A C 1
ATOM 1103 O O . LYS A 1 134 ? -15.033 -3.209 17.333 1.00 85.88 134 LYS A O 1
ATOM 1108 N N . SER A 1 135 ? -15.801 -1.301 16.439 1.00 87.44 135 SER A N 1
ATOM 1109 C CA . SER A 1 135 ? -14.506 -0.652 16.216 1.00 87.44 135 SER A CA 1
ATOM 1110 C C . SER A 1 135 ? -14.452 0.727 16.868 1.00 87.44 135 SER A C 1
ATOM 1112 O O . SER A 1 135 ? -15.461 1.223 17.367 1.00 87.44 135 SER A O 1
ATOM 1114 N N . PHE A 1 136 ? -13.278 1.351 16.836 1.00 93.50 136 PHE A N 1
ATOM 1115 C CA . PHE A 1 136 ? -13.077 2.729 17.268 1.00 93.50 136 PHE A CA 1
ATOM 1116 C C . PHE A 1 136 ? -12.688 3.601 16.086 1.00 93.50 136 PHE A C 1
ATOM 1118 O O . PHE A 1 136 ? -11.996 3.150 15.172 1.00 93.50 136 PHE A O 1
ATOM 1125 N N . VAL A 1 137 ? -13.108 4.859 16.132 1.00 94.12 137 VAL A N 1
ATOM 1126 C CA . VAL A 1 137 ? -12.688 5.889 15.183 1.00 94.12 137 VAL A CA 1
ATOM 1127 C C . VAL A 1 137 ? -12.079 7.066 15.928 1.00 94.12 137 VAL A C 1
ATOM 1129 O O . VAL A 1 137 ? -12.423 7.334 17.077 1.00 94.12 137 VAL A O 1
ATOM 1132 N N . ILE A 1 138 ? -11.149 7.751 15.270 1.00 95.38 138 ILE A N 1
ATOM 1133 C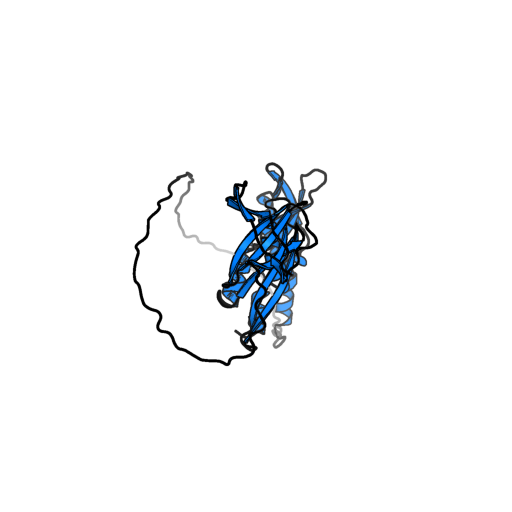 CA . ILE A 1 138 ? -10.545 8.990 15.766 1.00 95.38 138 ILE A CA 1
ATOM 1134 C C . ILE A 1 138 ? -11.605 10.090 15.704 1.00 95.38 138 ILE A C 1
ATOM 1136 O O . ILE A 1 138 ? -12.250 10.249 14.664 1.00 95.38 138 ILE A O 1
ATOM 1140 N N . LYS A 1 139 ? -11.775 10.859 16.785 1.00 96.38 139 LYS A N 1
ATOM 1141 C CA . LYS A 1 139 ? -12.717 11.985 16.783 1.00 96.38 139 LYS A CA 1
ATOM 1142 C C . LYS A 1 139 ? -12.299 13.051 15.764 1.00 96.38 139 LYS A C 1
ATOM 1144 O O . LYS A 1 139 ? -11.118 13.347 15.593 1.00 96.38 139 LYS A O 1
ATOM 1149 N N . GLN A 1 140 ? -13.276 13.686 15.113 1.00 93.00 140 GLN A N 1
ATOM 1150 C CA . GLN A 1 140 ? -13.018 14.615 14.002 1.00 93.00 140 GLN A CA 1
ATOM 1151 C C . GLN A 1 140 ? -12.133 15.820 14.384 1.00 93.00 140 GLN A C 1
ATOM 1153 O O . GLN A 1 140 ? -11.380 16.330 13.554 1.00 93.00 140 GLN A O 1
ATOM 1158 N N . ASN A 1 141 ? -12.200 16.272 15.637 1.00 95.06 141 ASN A N 1
ATOM 1159 C CA . ASN A 1 141 ? -11.400 17.381 16.162 1.00 95.06 141 ASN A CA 1
ATOM 1160 C C . ASN A 1 141 ? -9.897 17.056 16.295 1.00 95.06 141 ASN A C 1
ATOM 1162 O O . ASN A 1 141 ? -9.086 17.981 16.333 1.00 95.06 141 ASN A O 1
ATOM 1166 N N . GLU A 1 142 ? -9.504 15.779 16.319 1.00 95.69 142 GLU A N 1
ATOM 1167 C CA . GLU A 1 142 ? -8.102 15.362 16.465 1.00 95.69 142 GLU A CA 1
ATOM 1168 C C . GLU A 1 142 ? -7.312 15.452 15.149 1.00 95.69 142 GLU A C 1
ATOM 1170 O O . GLU A 1 142 ? -6.094 15.627 15.177 1.00 95.69 142 GLU A O 1
ATOM 1175 N N . TYR A 1 143 ? -7.970 15.417 13.984 1.00 90.88 143 TYR A N 1
ATOM 1176 C CA . TYR A 1 143 ? -7.276 15.418 12.685 1.00 90.88 143 TYR A CA 1
ATOM 1177 C C . TYR A 1 143 ? -6.424 16.669 12.453 1.00 90.88 143 TYR A C 1
ATOM 1179 O O . TYR A 1 143 ? -5.326 16.573 11.910 1.00 90.88 143 TYR A O 1
ATOM 1187 N N . GLY A 1 144 ? -6.867 17.835 12.937 1.00 92.06 144 GLY A N 1
ATOM 1188 C CA . GLY A 1 144 ? -6.062 19.056 12.853 1.00 92.06 144 GLY A CA 1
ATOM 1189 C C . GLY A 1 144 ? -4.776 18.980 13.682 1.00 92.06 144 GLY A C 1
ATOM 1190 O O . GLY A 1 144 ? -3.777 19.603 13.331 1.00 92.06 144 GLY A O 1
ATOM 1191 N N . ARG A 1 145 ? -4.773 18.219 14.784 1.00 94.12 145 ARG A N 1
ATOM 1192 C CA . ARG A 1 145 ? -3.563 17.948 15.571 1.00 94.12 145 ARG A CA 1
ATOM 1193 C C . ARG A 1 145 ? -2.677 16.928 14.865 1.00 94.12 145 ARG A C 1
ATOM 1195 O O . ARG A 1 145 ? -1.489 17.188 14.729 1.00 94.12 145 ARG A O 1
ATOM 1202 N N . LEU A 1 146 ? -3.250 15.832 14.373 1.00 93.75 146 LEU A N 1
ATOM 1203 C CA . LEU A 1 146 ? -2.524 14.797 13.631 1.00 93.75 146 LEU A CA 1
ATOM 1204 C C . LEU A 1 146 ? -1.777 15.363 12.413 1.00 93.75 146 LEU A C 1
ATOM 1206 O O . LEU A 1 146 ? -0.607 15.049 12.208 1.00 93.75 146 LEU A O 1
ATOM 1210 N N . GLU A 1 147 ? -2.409 16.262 11.655 1.00 91.62 147 GLU A N 1
ATOM 1211 C CA . GLU A 1 147 ? -1.762 16.951 10.532 1.00 91.62 147 GLU A CA 1
ATOM 1212 C C . GLU A 1 147 ? -0.576 17.820 10.988 1.00 91.62 147 GLU A C 1
ATOM 1214 O O . GLU A 1 147 ? 0.474 17.825 10.344 1.00 91.62 147 GLU A O 1
ATOM 1219 N N . ARG A 1 148 ? -0.695 18.526 12.123 1.00 91.75 148 ARG A N 1
ATOM 1220 C CA . ARG A 1 148 ? 0.419 19.311 12.684 1.00 91.75 148 ARG A CA 1
ATOM 1221 C C . ARG A 1 148 ? 1.582 18.428 13.126 1.00 91.75 148 ARG A C 1
ATOM 1223 O O . ARG A 1 148 ? 2.717 18.766 12.810 1.00 91.75 148 ARG A O 1
ATOM 1230 N N . GLU A 1 149 ? 1.309 17.318 13.810 1.00 93.12 149 GLU A N 1
ATOM 1231 C CA . GLU A 1 149 ? 2.346 16.364 14.234 1.00 93.12 149 GLU A CA 1
ATOM 1232 C C . GLU A 1 149 ? 3.071 15.762 13.025 1.00 93.12 149 GLU A C 1
ATOM 1234 O O . GLU A 1 149 ? 4.300 15.691 12.994 1.00 93.12 149 GLU A O 1
ATOM 1239 N N . TYR A 1 150 ? 2.321 15.404 11.980 1.00 92.81 150 TYR A N 1
ATOM 1240 C CA . TYR A 1 150 ? 2.888 14.909 10.729 1.00 92.81 150 TYR A CA 1
ATOM 1241 C C . TYR A 1 150 ? 3.806 15.939 10.066 1.00 92.81 150 TYR A C 1
ATOM 1243 O O . TYR A 1 150 ? 4.958 15.640 9.753 1.00 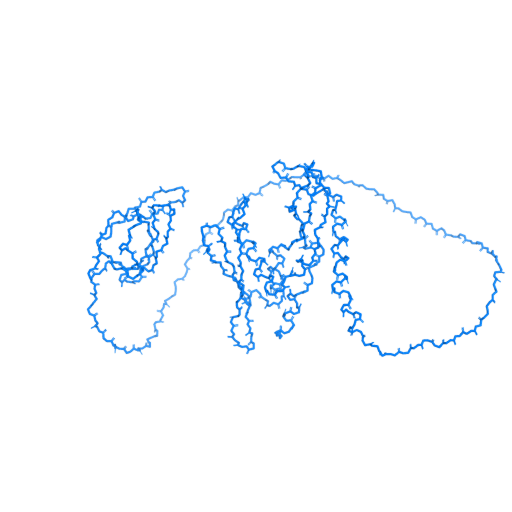92.81 150 TYR A O 1
ATOM 1251 N N . ASN A 1 151 ? 3.336 17.177 9.909 1.00 91.69 151 ASN A N 1
ATOM 1252 C CA . ASN A 1 151 ? 4.126 18.245 9.298 1.00 91.69 151 ASN A CA 1
ATOM 1253 C C . ASN A 1 151 ? 5.358 18.616 10.142 1.00 91.69 151 ASN A C 1
ATOM 1255 O O . ASN A 1 151 ? 6.425 18.891 9.591 1.00 91.69 151 ASN A O 1
ATOM 1259 N N . ALA A 1 152 ? 5.247 18.590 11.473 1.00 91.88 152 ALA A N 1
ATOM 1260 C CA . ALA A 1 152 ? 6.381 18.800 12.370 1.00 91.88 152 ALA A CA 1
ATOM 1261 C C . ALA A 1 152 ? 7.444 17.702 12.201 1.00 91.88 152 ALA A C 1
ATOM 1263 O O . ALA A 1 152 ? 8.635 18.009 12.093 1.00 91.88 152 ALA A O 1
ATOM 1264 N N . MET A 1 153 ? 7.021 16.437 12.101 1.00 91.50 153 MET A N 1
ATOM 1265 C CA . MET A 1 153 ? 7.911 15.315 11.799 1.00 91.50 153 MET A CA 1
ATOM 1266 C C . MET A 1 153 ? 8.584 15.487 10.429 1.00 91.50 153 MET A C 1
ATOM 1268 O O . MET A 1 153 ? 9.806 15.361 10.337 1.00 91.50 153 MET A O 1
ATOM 1272 N N . LEU A 1 154 ? 7.838 15.865 9.384 1.00 91.25 154 LEU A N 1
ATOM 1273 C CA . LEU A 1 154 ? 8.418 16.109 8.061 1.00 91.25 154 LEU A CA 1
ATOM 1274 C C . LEU A 1 154 ? 9.488 17.205 8.097 1.00 91.25 154 LEU A C 1
ATOM 1276 O O . LEU A 1 154 ? 10.563 17.033 7.524 1.00 91.25 154 LEU A O 1
ATOM 1280 N N . ASN A 1 155 ? 9.241 18.304 8.810 1.00 91.19 155 ASN A N 1
ATOM 1281 C CA . ASN A 1 155 ? 10.227 19.373 8.972 1.00 91.19 155 ASN A CA 1
ATOM 1282 C C . ASN A 1 155 ? 11.485 18.890 9.706 1.00 91.19 155 ASN A C 1
ATOM 1284 O O . ASN A 1 155 ? 12.594 19.295 9.361 1.00 91.19 155 ASN A O 1
ATOM 1288 N N . ARG A 1 156 ? 11.343 17.981 10.674 1.00 90.44 156 ARG A N 1
ATOM 1289 C CA . ARG A 1 156 ? 12.483 17.382 11.374 1.00 90.44 156 ARG A CA 1
ATOM 1290 C C . ARG A 1 156 ? 13.315 16.474 10.462 1.00 90.44 156 ARG A C 1
ATOM 1292 O O . ARG A 1 156 ? 14.538 16.587 10.466 1.00 90.44 156 ARG A O 1
ATOM 1299 N N . ILE A 1 157 ? 12.676 15.598 9.683 1.00 87.69 157 ILE A N 1
ATOM 1300 C CA . ILE A 1 157 ? 13.368 14.619 8.822 1.00 87.69 157 ILE A CA 1
ATOM 1301 C C . ILE A 1 157 ? 13.933 15.279 7.554 1.00 87.69 157 ILE A C 1
ATOM 1303 O O . ILE A 1 157 ? 15.066 15.008 7.148 1.00 87.69 157 ILE A O 1
ATOM 1307 N N . PHE A 1 158 ? 13.148 16.145 6.912 1.00 86.19 158 PHE A N 1
ATOM 1308 C CA . PHE A 1 158 ? 13.453 16.701 5.591 1.00 86.19 158 PHE A CA 1
ATOM 1309 C C . PHE A 1 158 ? 13.853 18.182 5.626 1.00 86.19 158 PHE A C 1
ATOM 1311 O O . PHE A 1 158 ? 14.653 18.603 4.791 1.00 86.19 158 PHE A O 1
ATOM 1318 N N . GLY A 1 159 ? 13.378 18.964 6.599 1.00 78.75 159 GLY A N 1
ATOM 1319 C CA . GLY A 1 159 ? 13.719 20.389 6.723 1.00 78.75 159 GLY A CA 1
ATOM 1320 C C . GLY A 1 159 ? 15.177 20.632 7.129 1.00 78.75 159 GLY A C 1
ATOM 1321 O O . GLY A 1 159 ? 15.829 21.520 6.584 1.00 78.75 159 GLY A O 1
ATOM 1322 N N . ALA A 1 160 ? 15.749 19.784 7.993 1.00 61.91 160 ALA A N 1
ATOM 1323 C CA . ALA A 1 160 ? 17.168 19.868 8.361 1.00 61.91 160 ALA A CA 1
ATOM 1324 C C . ALA A 1 160 ? 18.121 19.556 7.185 1.00 61.91 160 ALA A C 1
ATOM 1326 O O . ALA A 1 160 ? 19.210 20.124 7.100 1.00 61.91 160 ALA A O 1
ATOM 1327 N N . ARG A 1 161 ? 17.701 18.703 6.234 1.00 55.47 161 ARG A N 1
ATOM 1328 C CA . ARG A 1 161 ? 18.496 18.362 5.036 1.00 55.47 161 ARG A CA 1
ATOM 1329 C C . ARG A 1 161 ? 18.613 19.516 4.040 1.00 55.47 161 ARG A C 1
ATOM 1331 O O . ARG A 1 161 ? 19.627 19.608 3.356 1.00 55.47 161 ARG A O 1
ATOM 1338 N N . GLN A 1 162 ? 17.617 20.400 3.966 1.00 53.59 162 GLN A N 1
ATOM 1339 C CA . GLN A 1 162 ? 17.661 21.560 3.069 1.00 53.59 162 GLN A CA 1
ATOM 1340 C C . GLN A 1 162 ? 18.579 22.671 3.601 1.00 53.59 162 GLN A C 1
ATOM 1342 O O . GLN A 1 162 ? 19.271 23.312 2.816 1.00 53.59 162 GLN A O 1
ATOM 1347 N N . ALA A 1 163 ? 18.674 22.841 4.925 1.00 53.12 163 ALA A N 1
ATOM 1348 C CA . ALA A 1 163 ? 19.573 23.823 5.539 1.00 53.12 163 ALA A CA 1
ATOM 1349 C C . ALA A 1 163 ? 21.067 23.461 5.402 1.00 53.12 163 ALA A C 1
ATOM 1351 O O . ALA A 1 163 ? 21.906 24.354 5.358 1.00 53.12 163 ALA A O 1
ATOM 1352 N N . GLN A 1 164 ? 21.410 22.172 5.296 1.00 50.97 164 GLN A N 1
ATOM 1353 C CA . GLN A 1 164 ? 22.796 21.714 5.097 1.00 50.97 164 GLN A CA 1
ATOM 1354 C C . GLN A 1 164 ? 23.232 21.641 3.622 1.00 50.97 164 GLN A C 1
ATOM 1356 O O . GLN A 1 164 ? 24.427 21.572 3.354 1.00 50.97 164 GLN A O 1
ATOM 1361 N N . GLN A 1 165 ? 22.295 21.668 2.664 1.00 49.34 165 GLN A N 1
ATOM 1362 C CA . GLN A 1 165 ? 22.592 21.739 1.221 1.00 49.34 165 GLN A CA 1
ATOM 1363 C C . GLN A 1 165 ? 22.539 23.171 0.660 1.00 49.34 165 GLN A C 1
ATOM 1365 O O . GLN A 1 165 ? 22.837 23.385 -0.515 1.00 49.34 165 GLN A O 1
ATOM 1370 N N . GLY A 1 166 ? 22.207 24.164 1.491 1.00 44.75 166 GLY A N 1
ATOM 1371 C CA . GLY A 1 166 ? 22.450 25.569 1.188 1.00 44.75 166 GLY A CA 1
ATOM 1372 C C . GLY A 1 166 ? 23.929 25.899 1.388 1.00 44.75 166 GLY A C 1
ATOM 1373 O O . GLY A 1 166 ? 24.414 25.908 2.515 1.00 44.75 166 GLY A O 1
ATOM 1374 N N . ASN A 1 167 ? 24.647 26.162 0.295 1.00 43.06 167 ASN A N 1
ATOM 1375 C CA . ASN A 1 167 ? 26.004 26.721 0.298 1.00 43.06 167 ASN A CA 1
ATOM 1376 C C . ASN A 1 167 ? 26.172 27.834 1.363 1.00 43.06 167 ASN A C 1
ATOM 1378 O O . ASN A 1 167 ? 25.444 28.827 1.294 1.00 43.06 167 ASN A O 1
ATOM 1382 N N . PRO A 1 168 ? 27.170 27.780 2.269 1.00 49.03 168 PRO A N 1
ATOM 1383 C CA . PRO A 1 168 ? 27.586 28.944 3.036 1.00 49.03 168 PRO A CA 1
ATOM 1384 C C . PRO A 1 168 ? 28.579 29.745 2.188 1.00 49.03 168 PRO A C 1
ATOM 1386 O O . PRO A 1 168 ? 29.791 29.681 2.373 1.00 49.03 168 PRO A O 1
ATOM 1389 N N . SER A 1 169 ? 28.069 30.497 1.218 1.00 45.38 169 SER A N 1
ATOM 1390 C CA . SER A 1 169 ? 28.876 31.464 0.479 1.00 45.38 169 SER A CA 1
ATOM 1391 C C . SER A 1 169 ? 28.163 32.807 0.433 1.00 45.38 169 SER A C 1
ATOM 1393 O O . SER A 1 169 ? 27.326 33.036 -0.434 1.00 45.38 169 SER A O 1
ATOM 1395 N N . GLY A 1 170 ? 28.560 33.701 1.341 1.00 40.06 170 GLY A N 1
ATOM 1396 C CA . GLY A 1 170 ? 28.638 35.123 1.017 1.00 40.06 170 GLY A CA 1
ATOM 1397 C C . GLY A 1 170 ? 27.887 36.093 1.925 1.00 40.06 170 GLY A C 1
ATOM 1398 O O . GLY A 1 170 ? 26.693 36.297 1.774 1.00 40.06 170 GLY A O 1
ATOM 1399 N N . GLN A 1 171 ? 28.695 36.804 2.716 1.00 38.38 171 GLN A N 1
ATOM 1400 C CA . GLN A 1 171 ? 28.577 38.228 3.058 1.00 38.38 171 GLN A CA 1
ATOM 1401 C C . GLN A 1 171 ? 27.645 38.631 4.212 1.00 38.38 171 GLN A C 1
ATOM 1403 O O . GLN A 1 171 ? 26.434 38.788 4.092 1.00 38.38 171 GLN A O 1
ATOM 1408 N N . ALA A 1 172 ? 28.308 38.899 5.341 1.00 37.53 172 ALA A N 1
ATOM 1409 C CA . ALA A 1 172 ? 27.813 39.691 6.455 1.00 37.53 172 ALA A CA 1
ATOM 1410 C C . ALA A 1 172 ? 27.345 41.086 5.992 1.00 37.53 172 ALA A C 1
ATOM 1412 O O . ALA A 1 172 ? 28.076 41.748 5.248 1.00 37.53 172 ALA A O 1
ATOM 1413 N N . PRO A 1 173 ? 26.199 41.594 6.476 1.00 40.47 173 PRO A N 1
ATOM 1414 C CA . PRO A 1 173 ? 25.888 43.008 6.359 1.00 40.47 173 PRO A CA 1
ATOM 1415 C C . PRO A 1 173 ? 26.791 43.803 7.302 1.00 40.47 173 PRO A C 1
ATOM 1417 O O . PRO A 1 173 ? 26.854 43.545 8.506 1.00 40.47 173 PRO A O 1
ATOM 1420 N N . ALA A 1 174 ? 27.500 44.768 6.724 1.00 34.28 174 ALA A N 1
ATOM 1421 C CA . ALA A 1 174 ? 28.312 45.736 7.433 1.00 34.28 174 ALA A CA 1
ATOM 1422 C C . ALA A 1 174 ? 27.492 46.503 8.483 1.00 34.28 174 ALA A C 1
ATOM 1424 O O . ALA A 1 174 ? 26.336 46.873 8.267 1.00 34.28 174 ALA A O 1
ATOM 1425 N N . ALA A 1 175 ? 28.143 46.757 9.616 1.00 37.66 175 ALA A N 1
ATOM 1426 C CA . ALA A 1 175 ? 27.666 47.615 10.684 1.00 37.66 175 ALA A CA 1
ATOM 1427 C C . ALA A 1 175 ? 27.305 49.009 10.155 1.00 37.66 175 ALA A C 1
ATOM 1429 O O . ALA A 1 175 ? 28.115 49.649 9.484 1.00 37.66 175 ALA A O 1
ATOM 1430 N N . ASN A 1 176 ? 26.125 49.508 10.523 1.00 34.12 176 ASN A N 1
ATOM 1431 C CA . ASN A 1 176 ? 25.826 50.928 10.422 1.00 34.12 176 ASN A CA 1
ATOM 1432 C C . ASN A 1 176 ? 25.288 51.426 11.763 1.00 34.12 176 ASN A C 1
ATOM 1434 O O . ASN A 1 176 ? 24.112 51.297 12.097 1.00 34.12 176 ASN A O 1
ATOM 1438 N N . THR A 1 177 ? 26.208 51.951 12.563 1.00 38.25 177 THR A N 1
ATOM 1439 C CA . THR A 1 177 ? 25.930 52.637 13.818 1.00 38.25 177 THR A CA 1
ATOM 1440 C C . THR A 1 177 ? 25.527 54.071 13.496 1.00 38.25 177 THR A C 1
ATOM 1442 O O . THR A 1 177 ? 26.362 54.827 13.006 1.00 38.25 177 THR A O 1
ATOM 1445 N N . ARG A 1 178 ? 24.291 54.471 13.819 1.00 36.41 178 ARG A N 1
ATOM 1446 C CA . ARG A 1 178 ? 23.954 55.847 14.235 1.00 36.41 178 ARG A CA 1
ATOM 1447 C C . ARG A 1 178 ? 22.576 55.897 14.912 1.00 36.41 178 ARG A C 1
ATOM 1449 O O . ARG A 1 178 ? 21.546 55.730 14.274 1.00 36.41 178 ARG A O 1
ATOM 1456 N N . GLN A 1 179 ? 22.649 56.047 16.238 1.00 33.22 179 GLN A N 1
ATOM 1457 C CA . GLN A 1 179 ? 21.845 56.882 17.152 1.00 33.22 179 GLN A CA 1
ATOM 1458 C C . GLN A 1 179 ? 20.537 57.466 16.573 1.00 33.22 179 GLN A C 1
ATOM 1460 O O . GLN A 1 179 ? 20.574 58.175 15.579 1.00 33.22 179 GLN A O 1
ATOM 1465 N N . ALA A 1 180 ? 19.352 57.115 17.080 1.00 30.11 180 ALA A N 1
ATOM 1466 C CA . ALA A 1 180 ? 18.720 57.485 18.360 1.00 30.11 180 ALA A CA 1
ATOM 1467 C C . ALA A 1 180 ? 17.745 58.679 18.229 1.00 30.11 180 ALA A C 1
ATOM 1469 O O . ALA A 1 180 ? 18.066 59.679 17.603 1.00 30.11 180 ALA A O 1
ATOM 1470 N N . GLN A 1 181 ? 16.614 58.538 18.941 1.00 33.06 181 GLN A N 1
ATOM 1471 C CA . GLN A 1 181 ? 15.715 59.571 19.497 1.00 33.06 181 GLN A CA 1
ATOM 1472 C C . GLN A 1 181 ? 14.414 59.958 18.750 1.00 33.06 181 GLN A C 1
ATOM 1474 O O . GLN A 1 181 ? 14.384 60.759 17.827 1.00 33.06 181 GLN A O 1
ATOM 1479 N N . THR A 1 182 ? 13.324 59.366 19.270 1.00 28.06 182 THR A N 1
ATOM 1480 C CA . THR A 1 182 ? 12.085 59.986 19.808 1.00 28.06 182 THR A CA 1
ATOM 1481 C C . THR A 1 182 ? 11.253 60.982 18.972 1.00 28.06 182 THR A C 1
ATOM 1483 O O . THR A 1 182 ? 11.673 62.106 18.739 1.00 28.06 182 THR A O 1
ATOM 1486 N N . ALA A 1 183 ? 10.020 60.534 18.657 1.00 30.06 183 ALA A N 1
ATOM 1487 C CA . ALA A 1 183 ? 8.673 61.167 18.695 1.00 30.06 183 ALA A CA 1
ATOM 1488 C C . ALA A 1 183 ? 8.553 62.681 19.042 1.00 30.06 183 ALA A C 1
ATOM 1490 O O . ALA A 1 183 ? 9.339 63.132 19.873 1.00 30.06 183 ALA A O 1
ATOM 1491 N N . PRO A 1 184 ? 7.505 63.440 18.592 1.00 41.28 184 PRO A N 1
ATOM 1492 C CA . PRO A 1 184 ? 6.093 63.003 18.678 1.00 41.28 184 PRO A CA 1
ATOM 1493 C C . PRO A 1 184 ? 5.023 63.574 17.691 1.00 41.28 184 PRO A C 1
ATOM 1495 O O . PRO A 1 184 ? 5.224 64.551 16.986 1.00 41.28 184 PRO A O 1
ATOM 1498 N N . ALA A 1 185 ? 3.837 62.947 17.782 1.00 28.28 185 ALA A N 1
ATOM 1499 C CA . ALA A 1 185 ? 2.457 63.474 17.707 1.00 28.28 185 ALA A CA 1
ATOM 1500 C C . ALA A 1 185 ? 1.778 63.966 16.395 1.00 28.28 185 ALA A C 1
ATOM 1502 O O . ALA A 1 185 ? 2.212 64.893 15.729 1.00 28.28 185 ALA A O 1
ATOM 1503 N N . ALA A 1 186 ? 0.561 63.413 16.226 1.00 28.14 186 ALA A N 1
ATOM 1504 C CA . ALA A 1 186 ? -0.701 64.007 15.745 1.00 28.14 186 ALA A CA 1
ATOM 1505 C C . ALA A 1 186 ? -0.854 64.431 14.267 1.00 28.14 186 ALA A C 1
ATOM 1507 O O . ALA A 1 186 ? -0.310 65.434 13.832 1.00 28.14 186 ALA A O 1
ATOM 1508 N N . ASN A 1 187 ? -1.756 63.776 13.525 1.00 31.75 187 ASN A N 1
ATOM 1509 C CA . ASN A 1 187 ? -3.155 64.211 13.346 1.00 31.75 187 ASN A CA 1
ATOM 1510 C C . ASN A 1 187 ? -3.885 63.296 12.350 1.00 31.75 187 ASN A C 1
ATOM 1512 O O . ASN A 1 187 ? -3.300 62.801 11.390 1.00 31.75 187 ASN A O 1
ATOM 1516 N N . GLY A 1 188 ? -5.174 63.063 12.595 1.00 28.36 188 GLY A N 1
ATOM 1517 C CA . GLY A 1 188 ? -6.002 62.178 11.780 1.00 28.36 188 GLY A CA 1
ATOM 1518 C C . GLY A 1 188 ? -6.474 62.780 10.457 1.00 28.36 188 GLY A C 1
ATOM 1519 O O . GLY A 1 188 ? -6.456 63.992 10.260 1.00 28.36 188 GLY A O 1
ATOM 1520 N N . ARG A 1 189 ? -7.005 61.911 9.590 1.00 31.47 189 ARG A N 1
ATOM 1521 C CA . ARG A 1 189 ? -8.242 62.163 8.837 1.00 31.47 189 ARG A CA 1
ATOM 1522 C C . ARG A 1 189 ? -8.769 60.881 8.195 1.00 31.47 189 ARG A C 1
ATOM 1524 O O . ARG A 1 189 ? -8.026 60.090 7.629 1.00 31.47 189 ARG A O 1
ATOM 1531 N N . GLN A 1 190 ? -10.079 60.717 8.341 1.00 32.12 190 GLN A N 1
ATOM 1532 C CA . GLN A 1 190 ? -10.937 59.704 7.737 1.00 32.12 190 GLN A CA 1
ATOM 1533 C C . GLN A 1 190 ? -11.040 59.866 6.215 1.00 32.12 190 GLN A C 1
ATOM 1535 O O . GLN A 1 190 ? -10.951 60.978 5.702 1.00 32.12 190 GLN A O 1
ATOM 1540 N N . THR A 1 191 ? -11.381 58.776 5.531 1.00 30.80 191 THR A N 1
ATOM 1541 C CA . THR A 1 191 ? -12.491 58.668 4.553 1.00 30.80 191 THR A CA 1
ATOM 1542 C C . THR A 1 191 ? -12.665 57.168 4.252 1.00 30.80 191 THR A C 1
ATOM 1544 O O . THR A 1 191 ? -11.687 56.482 3.990 1.00 30.80 191 THR A O 1
ATOM 1547 N N . GLN A 1 192 ? -13.778 56.554 4.680 1.00 30.06 192 GLN A N 1
ATOM 1548 C CA . GLN A 1 192 ? -15.001 56.291 3.889 1.00 30.06 192 GLN A CA 1
ATOM 1549 C C . GLN A 1 192 ? -14.743 55.348 2.696 1.00 30.06 192 GLN A C 1
ATOM 1551 O O . GLN A 1 192 ? -13.829 55.584 1.928 1.00 30.06 192 GLN A O 1
ATOM 1556 N N . ALA A 1 193 ? -15.521 54.305 2.420 1.00 28.83 193 ALA A N 1
ATOM 1557 C CA . ALA A 1 193 ? -16.740 53.778 3.015 1.00 28.83 193 ALA A CA 1
ATOM 1558 C C . ALA A 1 193 ? -17.035 52.405 2.375 1.00 28.83 193 ALA A C 1
ATOM 1560 O O . ALA A 1 193 ? -16.629 52.172 1.244 1.00 28.83 193 ALA A O 1
ATOM 1561 N N . ALA A 1 194 ? -17.822 51.609 3.109 1.00 28.05 194 ALA A N 1
ATOM 1562 C CA . ALA A 1 194 ? -18.880 50.697 2.657 1.00 28.05 194 ALA A CA 1
ATOM 1563 C C . ALA A 1 194 ? -18.583 49.568 1.646 1.00 28.05 194 ALA A C 1
ATOM 1565 O O . ALA A 1 194 ? -17.777 49.702 0.744 1.00 28.05 194 ALA A O 1
ATOM 1566 N N . SER A 1 195 ? -19.306 48.452 1.574 1.00 30.19 195 SER A N 1
ATOM 1567 C CA . SER A 1 195 ? -20.213 47.653 2.420 1.00 30.19 195 SER A CA 1
ATOM 1568 C C . SER A 1 195 ? -20.945 46.765 1.409 1.00 30.19 195 SER A C 1
ATOM 1570 O O . SER A 1 195 ? -21.616 47.310 0.540 1.00 30.19 195 SER A O 1
ATOM 1572 N N . ALA A 1 196 ? -20.875 45.441 1.541 1.00 33.47 196 ALA A N 1
ATOM 1573 C CA . ALA A 1 196 ? -21.964 44.500 1.229 1.00 33.47 196 ALA A CA 1
ATOM 1574 C C . ALA A 1 196 ? -21.499 43.101 1.687 1.00 33.47 196 ALA A C 1
ATOM 1576 O O . ALA A 1 196 ? -20.468 42.628 1.222 1.00 33.47 196 ALA A O 1
ATOM 1577 N N . SER A 1 197 ? -22.013 42.494 2.767 1.00 32.59 197 SER A N 1
ATOM 1578 C CA . SER A 1 197 ? -23.343 41.860 2.918 1.00 32.59 197 SER A CA 1
ATOM 1579 C C . SER A 1 197 ? -23.628 40.849 1.785 1.00 32.59 197 SER A C 1
ATOM 1581 O O . SER A 1 197 ? -23.424 41.153 0.624 1.00 32.59 197 SER A O 1
ATOM 1583 N N . ASN A 1 198 ? -24.089 39.616 1.993 1.00 33.28 198 ASN A N 1
ATOM 1584 C CA . ASN A 1 198 ? -24.559 38.909 3.176 1.00 33.28 198 ASN A CA 1
ATOM 1585 C C . ASN A 1 198 ? -24.590 37.390 2.883 1.00 33.28 198 ASN A C 1
ATOM 1587 O O . ASN A 1 198 ? -24.903 36.981 1.774 1.00 33.28 198 ASN A O 1
ATOM 1591 N N . ALA A 1 199 ? -24.322 36.605 3.929 1.00 28.97 199 ALA A N 1
ATOM 1592 C CA . ALA A 1 199 ? -25.087 35.450 4.421 1.00 28.97 199 ALA A CA 1
ATOM 1593 C C . ALA A 1 199 ? -25.604 34.309 3.497 1.00 28.97 199 ALA A C 1
ATOM 1595 O O . ALA A 1 199 ? -26.472 34.530 2.666 1.00 28.97 199 ALA A O 1
ATOM 1596 N N . ARG A 1 200 ? -25.249 33.078 3.944 1.00 32.34 200 ARG A N 1
ATOM 1597 C CA . ARG A 1 200 ? -26.101 31.871 4.196 1.00 32.34 200 ARG A CA 1
ATOM 1598 C C . ARG A 1 200 ? -26.741 31.201 2.955 1.00 32.34 200 ARG A C 1
ATOM 1600 O O . ARG A 1 200 ? -27.002 31.860 1.974 1.00 32.34 200 ARG A O 1
ATOM 1607 N N . GLN A 1 201 ? -27.040 29.901 2.857 1.00 29.17 201 GLN A N 1
ATOM 1608 C CA . GLN A 1 201 ? -27.289 28.763 3.761 1.00 29.17 201 GLN A CA 1
ATOM 1609 C C . GLN A 1 201 ? -27.254 27.490 2.862 1.00 29.17 201 GLN A C 1
ATOM 1611 O O . GLN A 1 201 ? -27.664 27.558 1.712 1.00 29.17 201 GLN A O 1
ATOM 1616 N N . ALA A 1 202 ? -26.574 26.404 3.239 1.00 29.06 202 ALA A N 1
ATOM 1617 C CA . ALA A 1 202 ? -27.126 25.096 3.655 1.00 29.06 202 ALA A CA 1
ATOM 1618 C C . ALA A 1 202 ? -28.339 24.507 2.884 1.00 29.06 202 ALA A C 1
ATOM 1620 O O . ALA A 1 202 ? -29.408 25.101 2.927 1.00 29.06 202 ALA A O 1
ATOM 1621 N N . GLN A 1 203 ? -28.170 23.278 2.347 1.00 28.06 203 GLN A N 1
ATOM 1622 C CA . GLN A 1 203 ? -29.067 22.080 2.335 1.00 28.06 203 GLN A CA 1
ATOM 1623 C C . GLN A 1 203 ? -28.721 21.198 1.105 1.00 28.06 203 GLN A C 1
ATOM 1625 O O . GLN A 1 203 ? -28.641 21.702 -0.004 1.00 28.06 203 GLN A O 1
ATOM 1630 N N . ALA A 1 204 ? -28.213 19.967 1.247 1.00 27.17 204 ALA A N 1
ATOM 1631 C CA . ALA A 1 204 ? -28.863 18.696 1.612 1.00 27.17 204 ALA A CA 1
ATOM 1632 C C . ALA A 1 204 ? -29.786 18.098 0.521 1.00 27.17 204 ALA A C 1
ATOM 1634 O O . ALA A 1 204 ? -30.821 18.678 0.224 1.00 27.17 204 ALA A O 1
ATOM 1635 N N . ALA A 1 205 ? -29.416 16.894 0.037 1.00 26.08 205 ALA A N 1
ATOM 1636 C CA . ALA A 1 205 ? -30.255 15.697 -0.204 1.00 26.08 205 ALA A CA 1
ATOM 1637 C C . ALA A 1 205 ? -30.049 14.963 -1.560 1.00 26.08 205 ALA A C 1
ATOM 1639 O O . ALA A 1 205 ? -30.254 15.511 -2.634 1.00 26.08 205 ALA A O 1
ATOM 1640 N N . SER A 1 206 ? -29.663 13.682 -1.430 1.00 31.50 206 SER A N 1
ATOM 1641 C CA . SER A 1 206 ? -30.056 12.449 -2.157 1.00 31.50 206 SER A CA 1
ATOM 1642 C C . SER A 1 206 ? -30.563 12.453 -3.612 1.00 31.50 206 SER A C 1
ATOM 1644 O O . SER A 1 206 ? -31.530 13.132 -3.932 1.00 31.50 206 SER A O 1
ATOM 1646 N N . THR A 1 207 ? -30.054 11.494 -4.407 1.00 28.12 207 THR A N 1
ATOM 1647 C CA . THR A 1 207 ? -30.752 10.575 -5.363 1.00 28.12 207 THR A CA 1
ATOM 1648 C C . THR A 1 207 ? -29.654 9.741 -6.067 1.00 28.12 207 THR A C 1
ATOM 1650 O O . THR A 1 207 ? -28.640 10.296 -6.461 1.00 28.12 207 THR A O 1
ATOM 1653 N N . ALA A 1 208 ? -29.577 8.403 -6.035 1.00 26.08 208 ALA A N 1
ATOM 1654 C CA . ALA A 1 208 ? -30.461 7.328 -6.508 1.00 26.08 208 ALA A CA 1
ATOM 1655 C C . ALA A 1 208 ? -30.664 7.293 -8.040 1.00 26.08 208 ALA A C 1
ATOM 1657 O O . ALA A 1 208 ? -31.382 8.135 -8.564 1.00 26.08 208 ALA A O 1
ATOM 1658 N N . SER A 1 209 ? -30.095 6.258 -8.691 1.00 28.64 209 SER A N 1
ATOM 1659 C CA . SER A 1 209 ? -30.372 5.668 -10.032 1.00 28.64 209 SER A CA 1
ATOM 1660 C C . SER A 1 209 ? -29.136 5.600 -10.935 1.00 28.64 209 SER A C 1
ATOM 1662 O O . SER A 1 209 ? -28.289 6.474 -10.870 1.00 28.64 209 SER A O 1
ATOM 1664 N N . THR A 1 210 ? -28.952 4.663 -11.866 1.00 27.59 210 THR A N 1
ATOM 1665 C CA . THR A 1 210 ? -29.570 3.368 -12.186 1.00 27.59 210 THR A CA 1
ATOM 1666 C C . THR A 1 210 ? -28.637 2.713 -13.211 1.00 27.59 210 THR A C 1
ATOM 1668 O O . THR A 1 210 ? -28.013 3.379 -14.034 1.00 27.59 210 THR A O 1
ATOM 1671 N N . ARG A 1 211 ? -28.528 1.390 -13.128 1.00 28.70 211 ARG A N 1
ATOM 1672 C CA . ARG A 1 211 ? -27.818 0.495 -14.045 1.00 28.70 211 ARG A CA 1
ATOM 1673 C C . ARG A 1 211 ? -28.478 0.541 -15.432 1.00 28.70 211 ARG A C 1
ATOM 1675 O O . ARG A 1 211 ? -29.670 0.262 -15.524 1.00 28.70 211 ARG A O 1
ATOM 1682 N N . GLN A 1 212 ? -27.715 0.777 -16.498 1.00 30.70 212 GLN A N 1
ATOM 1683 C CA . GLN A 1 212 ? -28.120 0.398 -17.854 1.00 30.70 212 GLN A CA 1
ATOM 1684 C C . GLN A 1 212 ? -26.995 -0.356 -18.565 1.00 30.70 212 GLN A C 1
ATOM 1686 O O . GLN A 1 212 ? -25.892 0.136 -18.775 1.00 30.70 212 GLN A O 1
ATOM 1691 N N . THR A 1 213 ? -27.329 -1.602 -18.877 1.00 27.33 213 THR A N 1
ATOM 1692 C CA . THR A 1 213 ? -26.715 -2.510 -19.841 1.00 27.33 213 THR A CA 1
ATOM 1693 C C . THR A 1 213 ? -26.841 -1.963 -21.257 1.00 27.33 213 THR A C 1
ATOM 1695 O O . THR A 1 213 ? -27.941 -1.564 -21.635 1.00 27.33 213 THR A O 1
ATOM 1698 N N . GLN A 1 214 ? -25.792 -2.075 -22.071 1.00 30.31 214 GLN A N 1
ATOM 1699 C CA . GLN A 1 214 ? -25.931 -2.117 -23.527 1.00 30.31 214 GLN A CA 1
ATOM 1700 C C . GLN A 1 214 ? -24.913 -3.077 -24.149 1.00 30.31 214 GLN A C 1
ATOM 1702 O O . GLN A 1 214 ? -23.789 -3.227 -23.675 1.00 30.31 214 GLN A O 1
ATOM 1707 N N . ALA A 1 215 ? -25.418 -3.798 -25.146 1.00 25.48 215 ALA A N 1
ATOM 1708 C CA . ALA A 1 215 ? -24.885 -4.999 -25.759 1.00 25.48 215 ALA A CA 1
ATOM 1709 C C . ALA A 1 215 ? -23.910 -4.715 -26.919 1.00 25.48 215 ALA A C 1
ATOM 1711 O O . ALA A 1 215 ? -23.724 -3.577 -27.340 1.00 25.48 215 ALA A O 1
ATOM 1712 N N . ALA A 1 216 ? -23.318 -5.807 -27.409 1.00 28.02 216 ALA A N 1
ATOM 1713 C CA . ALA A 1 216 ? -22.371 -5.935 -28.516 1.00 28.02 216 ALA A CA 1
ATOM 1714 C C . ALA A 1 216 ? -22.772 -5.231 -29.831 1.00 28.02 216 ALA A C 1
ATOM 1716 O O . ALA A 1 216 ? -23.946 -4.946 -30.071 1.00 28.02 216 ALA A O 1
ATOM 1717 N N . PRO A 1 217 ? -21.808 -5.124 -30.763 1.00 31.70 217 PRO A N 1
ATOM 1718 C CA . PRO A 1 217 ? -21.986 -5.902 -31.987 1.00 31.70 217 PRO A CA 1
ATOM 1719 C C . PRO A 1 217 ? -20.747 -6.704 -32.412 1.00 31.70 217 PRO A C 1
ATOM 1721 O O . PRO A 1 217 ? -19.614 -6.459 -32.001 1.00 31.70 217 PRO A O 1
ATOM 1724 N N . ALA A 1 218 ? -21.033 -7.717 -33.226 1.00 29.08 218 ALA A N 1
ATOM 1725 C CA . ALA A 1 218 ? -20.138 -8.746 -33.720 1.00 29.08 218 ALA A CA 1
ATOM 1726 C C . ALA A 1 218 ? -19.420 -8.371 -35.030 1.00 29.08 218 ALA A C 1
ATOM 1728 O O . ALA A 1 218 ? -19.827 -7.465 -35.750 1.00 29.08 218 ALA A O 1
ATOM 1729 N N . ALA A 1 219 ? -18.442 -9.227 -35.348 1.00 28.11 219 ALA A N 1
ATOM 1730 C CA . ALA A 1 219 ? -17.878 -9.538 -36.660 1.00 28.11 219 ALA A CA 1
ATOM 1731 C C . ALA A 1 219 ? -16.909 -8.524 -37.293 1.00 28.11 219 ALA A C 1
ATOM 1733 O O . ALA A 1 219 ? -17.302 -7.559 -37.937 1.00 28.11 219 ALA A O 1
ATOM 1734 N N . ASN A 1 220 ? -15.619 -8.882 -37.287 1.00 29.02 220 ASN A N 1
ATOM 1735 C CA . ASN A 1 220 ? -14.941 -9.049 -38.569 1.00 29.02 220 ASN A CA 1
ATOM 1736 C C . ASN A 1 220 ? -13.782 -10.050 -38.483 1.00 29.02 220 ASN A C 1
ATOM 1738 O O . ASN A 1 220 ? -12.807 -9.876 -37.758 1.00 29.02 220 ASN A O 1
ATOM 1742 N N . SER A 1 221 ? -13.937 -11.116 -39.253 1.00 34.03 221 SER A N 1
ATOM 1743 C CA . SER A 1 221 ? -12.961 -12.139 -39.594 1.00 34.03 221 SER A CA 1
ATOM 1744 C C . SER A 1 221 ? -11.783 -11.551 -40.371 1.00 34.03 221 SER A C 1
ATOM 1746 O O . SER A 1 221 ? -11.992 -10.956 -41.427 1.00 34.03 221 SER A O 1
ATOM 1748 N N . ARG A 1 222 ? -10.544 -11.795 -39.921 1.00 30.88 222 ARG A N 1
ATOM 1749 C CA . ARG A 1 222 ? -9.368 -11.797 -40.804 1.00 30.88 222 ARG A CA 1
ATOM 1750 C C . ARG A 1 222 ? -8.422 -12.942 -40.473 1.00 30.88 222 ARG A C 1
ATOM 1752 O O . ARG A 1 222 ? -8.071 -13.184 -39.324 1.00 30.88 222 ARG A O 1
ATOM 1759 N N . GLN A 1 223 ? -8.095 -13.639 -41.552 1.00 30.48 223 GLN A N 1
ATOM 1760 C CA . GLN A 1 223 ? -7.286 -14.836 -41.669 1.00 30.48 223 GLN A CA 1
ATOM 1761 C C . GLN A 1 223 ? -5.873 -14.644 -41.120 1.00 30.48 223 GLN A C 1
ATOM 1763 O O . GLN A 1 223 ? -5.203 -13.649 -41.386 1.00 30.48 223 GLN A O 1
ATOM 1768 N N . THR A 1 224 ? -5.418 -15.671 -40.416 1.00 27.03 224 THR A N 1
ATOM 1769 C CA . THR A 1 224 ? -4.020 -15.986 -40.159 1.00 27.03 224 THR A CA 1
ATOM 1770 C C . THR A 1 224 ? -3.340 -16.409 -41.465 1.00 27.03 224 THR A C 1
ATOM 1772 O O . THR A 1 224 ? -3.737 -17.390 -42.091 1.00 27.03 224 THR A O 1
ATOM 1775 N N . GLN A 1 225 ? -2.296 -15.685 -41.873 1.00 30.20 225 GLN A N 1
ATOM 1776 C CA . GLN A 1 225 ? -1.286 -16.199 -42.798 1.00 30.20 225 GLN A CA 1
ATOM 1777 C C . GLN A 1 225 ? -0.105 -16.715 -41.983 1.00 30.20 225 GLN A C 1
ATOM 1779 O O . GLN A 1 225 ? 0.487 -15.999 -41.178 1.00 30.20 225 GLN A O 1
ATOM 1784 N N . ALA A 1 226 ? 0.177 -17.998 -42.184 1.00 29.45 226 ALA A N 1
ATOM 1785 C CA . ALA A 1 226 ? 1.307 -18.710 -41.633 1.00 29.45 226 ALA A CA 1
ATOM 1786 C C . ALA A 1 226 ? 2.615 -18.214 -42.258 1.00 29.45 226 ALA A C 1
ATOM 1788 O O . ALA A 1 226 ? 2.736 -18.135 -43.480 1.00 29.45 226 ALA A O 1
ATOM 1789 N N . THR A 1 227 ? 3.622 -17.979 -41.423 1.00 27.41 227 THR A N 1
ATOM 1790 C CA . THR A 1 227 ? 5.024 -18.018 -41.839 1.00 27.41 227 THR A CA 1
ATOM 1791 C C . THR A 1 227 ? 5.711 -19.125 -41.059 1.00 27.41 227 THR A C 1
ATOM 1793 O O . THR A 1 227 ? 5.901 -19.034 -39.847 1.00 27.41 227 THR A O 1
ATOM 1796 N N . ASN A 1 228 ? 6.025 -20.192 -41.791 1.00 31.41 228 ASN A N 1
ATOM 1797 C CA . ASN A 1 228 ? 6.858 -21.301 -41.367 1.00 31.41 228 ASN A CA 1
ATOM 1798 C C . ASN A 1 228 ? 8.279 -20.807 -41.088 1.00 31.41 228 ASN A C 1
ATOM 1800 O O . ASN A 1 228 ? 8.932 -20.295 -41.995 1.00 31.41 228 ASN A O 1
ATOM 1804 N N . THR A 1 229 ? 8.788 -21.087 -39.892 1.00 31.94 229 THR A N 1
ATOM 1805 C CA . THR A 1 229 ? 10.228 -21.249 -39.684 1.00 31.94 229 THR A CA 1
ATOM 1806 C C . THR A 1 229 ? 10.440 -22.619 -39.066 1.00 31.94 229 THR A C 1
ATOM 1808 O O . THR A 1 229 ? 10.089 -22.870 -37.915 1.00 31.94 229 THR A O 1
ATOM 1811 N N . ALA A 1 230 ? 10.955 -23.522 -39.894 1.00 31.05 230 ALA A N 1
ATOM 1812 C CA . ALA A 1 230 ? 11.365 -24.857 -39.516 1.00 31.05 230 ALA A CA 1
ATOM 1813 C C . ALA A 1 230 ? 12.548 -24.794 -38.540 1.00 31.05 230 ALA A C 1
ATOM 1815 O O . ALA A 1 230 ? 13.532 -24.102 -38.796 1.00 31.05 230 ALA A O 1
ATOM 1816 N N . ALA A 1 231 ? 12.477 -25.576 -37.466 1.00 30.36 231 ALA A N 1
ATOM 1817 C CA . ALA A 1 231 ? 13.640 -25.966 -36.685 1.00 30.36 231 ALA A CA 1
ATOM 1818 C C . ALA A 1 231 ? 13.480 -27.424 -36.238 1.00 30.36 231 ALA A C 1
ATOM 1820 O O . ALA A 1 231 ? 12.759 -27.741 -35.301 1.00 30.36 231 ALA A O 1
ATOM 1821 N N . ASN A 1 232 ? 14.155 -28.273 -37.007 1.00 32.75 232 ASN A N 1
ATOM 1822 C CA . ASN A 1 232 ? 14.899 -29.463 -36.616 1.00 32.75 232 ASN A CA 1
ATOM 1823 C C . ASN A 1 232 ? 14.238 -30.517 -35.702 1.00 32.75 232 ASN A C 1
ATOM 1825 O O . ASN A 1 232 ? 14.097 -30.365 -34.492 1.00 32.75 232 ASN A O 1
ATOM 1829 N N . THR A 1 233 ? 13.966 -31.658 -36.330 1.00 34.69 233 THR A N 1
ATOM 1830 C CA . THR A 1 233 ? 13.750 -32.985 -35.751 1.00 34.69 233 THR A CA 1
ATOM 1831 C C . THR A 1 233 ? 14.861 -33.410 -34.791 1.00 34.69 233 THR A C 1
ATOM 1833 O O . THR A 1 233 ? 16.033 -33.437 -35.160 1.00 34.69 233 THR A O 1
ATOM 1836 N N . GLY A 1 234 ? 14.463 -33.868 -33.606 1.00 30.67 234 GLY A N 1
ATOM 1837 C CA . GLY A 1 234 ? 15.316 -34.591 -32.672 1.00 30.67 234 GLY A CA 1
ATOM 1838 C C . GLY A 1 234 ? 14.486 -35.467 -31.738 1.00 30.67 234 GLY A C 1
ATOM 1839 O O . GLY A 1 234 ? 13.997 -34.989 -30.727 1.00 30.67 234 GLY A O 1
ATOM 1840 N N . GLN A 1 235 ? 14.384 -36.749 -32.103 1.00 34.44 235 GLN A N 1
ATOM 1841 C CA . GLN A 1 235 ? 14.089 -37.908 -31.245 1.00 34.44 235 GLN A CA 1
ATOM 1842 C C . GLN A 1 235 ? 12.647 -38.097 -30.735 1.00 34.44 235 GLN A C 1
ATOM 1844 O O . GLN A 1 235 ? 12.234 -37.610 -29.688 1.00 34.44 235 GLN A O 1
ATOM 1849 N N . PHE A 1 236 ? 11.924 -38.965 -31.454 1.00 36.56 236 PHE A N 1
ATOM 1850 C CA . PHE A 1 236 ? 10.830 -39.768 -30.912 1.00 36.56 236 PHE A CA 1
ATOM 1851 C C . PHE A 1 236 ? 11.369 -40.685 -29.803 1.00 36.56 236 PHE A C 1
ATOM 1853 O O . PHE A 1 236 ? 11.975 -41.719 -30.082 1.00 36.56 236 PHE A O 1
ATOM 1860 N N . ALA A 1 237 ? 11.121 -40.316 -28.550 1.00 36.09 237 ALA A N 1
ATOM 1861 C CA . ALA A 1 237 ? 10.971 -41.278 -27.467 1.00 36.09 237 ALA A CA 1
ATOM 1862 C C . ALA A 1 237 ? 9.474 -41.595 -27.355 1.00 36.09 237 ALA A C 1
ATOM 1864 O O . ALA A 1 237 ? 8.650 -40.680 -27.383 1.00 36.09 237 ALA A O 1
ATOM 1865 N N . ALA A 1 238 ? 9.125 -42.881 -27.310 1.00 43.12 238 ALA A N 1
ATOM 1866 C CA . ALA A 1 238 ? 7.750 -43.364 -27.250 1.00 43.12 238 ALA A CA 1
ATOM 1867 C C . ALA A 1 238 ? 6.930 -42.584 -26.207 1.00 43.12 238 ALA A C 1
ATOM 1869 O O . ALA A 1 238 ? 7.287 -42.556 -25.031 1.00 43.12 238 ALA A O 1
ATOM 1870 N N . SER A 1 239 ? 5.855 -41.924 -26.650 1.00 44.31 239 SER A N 1
ATOM 1871 C CA . SER A 1 239 ? 4.949 -41.197 -25.762 1.00 44.31 239 SER A CA 1
ATOM 1872 C C . SER A 1 239 ? 4.351 -42.179 -24.754 1.00 44.31 239 SER A C 1
ATOM 1874 O O . SER A 1 239 ? 3.714 -43.144 -25.185 1.00 44.31 239 SER A O 1
ATOM 1876 N N . PRO A 1 240 ? 4.515 -41.977 -23.434 1.00 55.75 240 PRO A N 1
ATOM 1877 C CA . PRO A 1 240 ? 3.738 -42.753 -22.488 1.00 55.75 240 PRO A CA 1
ATOM 1878 C C . PRO A 1 240 ? 2.263 -42.416 -22.731 1.00 55.75 240 PRO A C 1
ATOM 1880 O O . PRO A 1 240 ? 1.894 -41.246 -22.835 1.00 55.75 240 PRO A O 1
ATOM 1883 N N . ALA A 1 241 ? 1.433 -43.444 -22.902 1.00 75.75 241 ALA A N 1
ATOM 1884 C CA . ALA A 1 241 ? -0.006 -43.293 -23.053 1.00 75.75 241 ALA A CA 1
ATOM 1885 C C . ALA A 1 241 ? -0.577 -42.836 -21.703 1.00 75.75 241 ALA A C 1
ATOM 1887 O O . ALA A 1 241 ? -0.868 -43.659 -20.838 1.00 75.75 241 ALA A O 1
ATOM 1888 N N . TYR A 1 242 ? -0.630 -41.520 -21.500 1.00 84.88 242 TYR A N 1
ATOM 1889 C CA . TYR A 1 242 ? -1.270 -40.880 -20.356 1.00 84.88 242 TYR A CA 1
ATOM 1890 C C . TYR A 1 242 ? -2.352 -39.914 -20.826 1.00 84.88 242 TYR A C 1
ATOM 1892 O O . TYR A 1 242 ? -2.129 -39.161 -21.771 1.00 84.88 242 TYR A O 1
ATOM 1900 N N . ASP A 1 243 ? -3.503 -39.881 -20.169 1.00 87.38 243 ASP A N 1
ATOM 1901 C CA . ASP A 1 243 ? -4.552 -38.908 -20.493 1.00 87.38 243 ASP A CA 1
ATOM 1902 C C . ASP A 1 243 ? -4.149 -37.494 -20.057 1.00 87.38 243 ASP A C 1
ATOM 1904 O O . ASP A 1 243 ? -4.365 -36.520 -20.780 1.00 87.38 243 ASP A O 1
ATOM 1908 N N . TYR A 1 244 ? -3.525 -37.393 -18.880 1.00 92.88 244 TYR A N 1
ATOM 1909 C CA . TYR A 1 244 ? -3.136 -36.127 -18.268 1.00 92.88 244 TYR A CA 1
ATOM 1910 C C . TYR A 1 244 ? -1.787 -36.212 -17.559 1.00 92.88 244 TYR A C 1
ATOM 1912 O O . TYR A 1 244 ? -1.506 -37.187 -16.869 1.00 92.88 244 TYR A O 1
ATOM 1920 N N . GLN A 1 245 ? -0.986 -35.152 -17.638 1.00 93.56 245 GLN A N 1
ATOM 1921 C CA . GLN A 1 245 ? 0.168 -34.955 -16.764 1.00 93.56 245 GLN A CA 1
ATOM 1922 C C . GLN A 1 245 ? -0.127 -33.865 -15.734 1.00 93.56 245 GLN A C 1
ATOM 1924 O O . GLN A 1 245 ? -0.595 -32.773 -16.066 1.00 93.56 245 GLN A O 1
ATOM 1929 N N . VAL A 1 246 ? 0.168 -34.138 -14.466 1.00 93.19 246 VAL A N 1
ATOM 1930 C CA . VAL A 1 246 ? -0.024 -33.179 -13.379 1.00 93.19 246 VAL A CA 1
ATOM 1931 C C . VAL A 1 246 ? 1.048 -32.097 -13.454 1.00 93.19 246 VAL A C 1
ATOM 1933 O O . VAL A 1 246 ? 2.223 -32.345 -13.197 1.00 93.19 246 VAL A O 1
ATOM 1936 N N . ARG A 1 247 ? 0.649 -30.865 -13.772 1.00 93.56 247 ARG A N 1
ATOM 1937 C CA . ARG A 1 247 ? 1.549 -29.708 -13.849 1.00 93.56 247 ARG A CA 1
ATOM 1938 C C . ARG A 1 247 ? 1.793 -29.084 -12.482 1.00 93.56 247 ARG A C 1
ATOM 1940 O O . ARG A 1 247 ? 2.913 -28.685 -12.180 1.00 93.56 247 ARG A O 1
ATOM 1947 N N . SER A 1 248 ? 0.750 -28.961 -11.663 1.00 90.88 248 SER A N 1
ATOM 1948 C CA . SER A 1 248 ? 0.886 -28.450 -10.297 1.00 90.88 248 SER A CA 1
ATOM 1949 C C . SER A 1 248 ? -0.167 -29.030 -9.365 1.00 90.88 248 SER A C 1
ATOM 1951 O O . SER A 1 248 ? -1.267 -29.375 -9.795 1.00 90.88 248 SER A O 1
ATOM 1953 N N . ILE A 1 249 ? 0.186 -29.119 -8.082 1.00 89.38 249 ILE A N 1
ATOM 1954 C CA . ILE A 1 249 ? -0.690 -29.578 -7.004 1.00 89.38 249 ILE A CA 1
ATOM 1955 C C . ILE A 1 249 ? -0.628 -28.542 -5.895 1.00 89.38 249 ILE A C 1
ATOM 1957 O O . ILE A 1 249 ? 0.462 -28.134 -5.489 1.00 89.38 249 ILE A O 1
ATOM 1961 N N . ARG A 1 250 ? -1.787 -28.124 -5.390 1.00 87.75 250 ARG A N 1
ATOM 1962 C CA . ARG A 1 250 ? -1.884 -27.279 -4.200 1.00 87.75 250 ARG A CA 1
ATOM 1963 C C . ARG A 1 250 ? -2.828 -27.904 -3.179 1.00 87.75 250 ARG A C 1
ATOM 1965 O O . ARG A 1 250 ? -3.894 -28.372 -3.573 1.00 87.75 250 ARG A O 1
ATOM 1972 N N . PRO A 1 251 ? -2.491 -27.904 -1.881 1.00 83.38 251 PRO A N 1
ATOM 1973 C CA . PRO A 1 251 ? -3.458 -28.238 -0.844 1.00 83.38 251 PRO A CA 1
ATOM 1974 C C . PRO A 1 251 ? -4.697 -27.340 -0.951 1.00 83.38 251 PRO A C 1
ATOM 1976 O O . PRO A 1 251 ? -4.595 -26.156 -1.274 1.00 83.38 251 PRO A O 1
ATOM 1979 N N . SER A 1 252 ? -5.875 -27.903 -0.697 1.00 78.75 252 SER A N 1
ATOM 1980 C CA . SER A 1 252 ? -7.124 -27.155 -0.607 1.00 78.75 252 SER A CA 1
ATOM 1981 C C . SER A 1 252 ? -7.922 -27.655 0.595 1.00 78.75 252 SER A C 1
ATOM 1983 O O . SER A 1 252 ? -8.543 -28.718 0.573 1.00 78.75 252 SER A O 1
ATOM 1985 N N . GLY A 1 253 ? -7.865 -26.901 1.692 1.00 74.12 253 GLY A N 1
ATOM 1986 C CA . GLY A 1 253 ? -8.433 -27.328 2.969 1.00 74.12 253 GLY A CA 1
ATOM 1987 C C . GLY A 1 253 ? -7.741 -28.568 3.552 1.00 74.12 253 GLY A C 1
ATOM 1988 O O . GLY A 1 253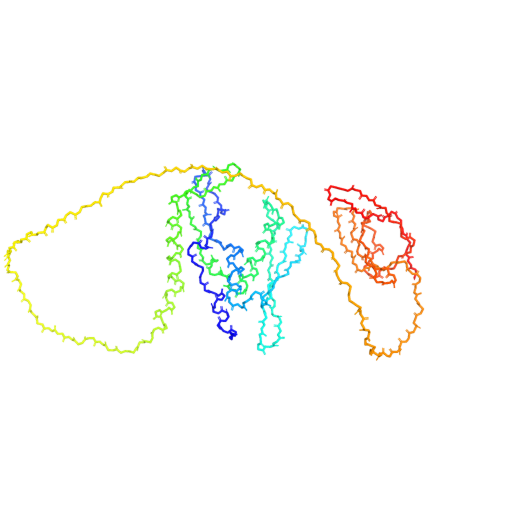 ? -6.646 -28.947 3.148 1.00 74.12 253 GLY A O 1
ATOM 1989 N N . LYS A 1 254 ? -8.390 -29.206 4.533 1.00 68.75 254 LYS A N 1
ATOM 1990 C CA . LYS A 1 254 ? -7.795 -30.312 5.310 1.00 68.75 254 LYS A CA 1
ATOM 1991 C C . LYS A 1 254 ? -7.785 -31.665 4.589 1.00 68.75 254 LYS A C 1
ATOM 1993 O O . LYS A 1 254 ? -7.086 -32.570 5.027 1.00 68.75 254 LYS A O 1
ATOM 1998 N N . SER A 1 255 ? -8.593 -31.833 3.543 1.00 73.56 255 SER A N 1
ATOM 1999 C CA . SER A 1 255 ? -8.873 -33.148 2.949 1.00 73.56 255 SER A CA 1
ATOM 2000 C C . SER A 1 255 ? -9.038 -33.124 1.430 1.00 73.56 255 SER A C 1
ATOM 2002 O O . SER A 1 255 ? -9.616 -34.053 0.868 1.00 73.56 255 SER A O 1
ATOM 2004 N N . SER A 1 256 ? -8.546 -32.089 0.745 1.00 82.31 256 SER A N 1
ATOM 2005 C CA . SER A 1 256 ? -8.513 -32.085 -0.717 1.00 82.31 256 SER A CA 1
ATOM 2006 C C . SER A 1 256 ? -7.259 -31.429 -1.274 1.00 82.31 256 SER A C 1
ATOM 2008 O O . SER A 1 256 ? -6.591 -30.639 -0.606 1.00 82.31 256 SER A O 1
ATOM 2010 N N . GLN A 1 257 ? -6.933 -31.774 -2.512 1.00 89.00 257 GLN A N 1
ATOM 2011 C CA . GLN A 1 257 ? -5.878 -31.134 -3.289 1.00 89.00 257 GLN A CA 1
ATOM 2012 C C . GLN A 1 257 ? -6.481 -30.597 -4.584 1.00 89.00 257 GLN A C 1
ATOM 2014 O O . GLN A 1 257 ? -7.417 -31.170 -5.138 1.00 89.00 257 GLN A O 1
ATOM 2019 N N . PHE A 1 258 ? -5.949 -29.477 -5.053 1.00 90.69 258 PHE A N 1
ATOM 2020 C CA . PHE A 1 258 ? -6.274 -28.871 -6.331 1.00 90.69 258 PHE A CA 1
ATOM 2021 C C . PHE A 1 258 ? -5.155 -29.164 -7.325 1.00 90.69 258 PHE A C 1
ATOM 2023 O O . PHE A 1 258 ? -3.993 -28.845 -7.061 1.00 90.69 258 PHE A O 1
ATOM 2030 N N . LEU A 1 259 ? -5.511 -29.766 -8.455 1.00 92.94 259 LEU A N 1
ATOM 2031 C CA . LEU A 1 259 ? -4.593 -30.156 -9.514 1.00 92.94 259 LEU A CA 1
ATOM 2032 C C . LEU A 1 259 ? -4.819 -29.271 -10.742 1.00 92.94 259 LEU A C 1
ATOM 2034 O O . LEU A 1 259 ? -5.948 -29.115 -11.216 1.00 92.94 259 LEU A O 1
ATOM 2038 N N . GLU A 1 260 ? -3.726 -28.745 -11.289 1.00 95.31 260 GLU A N 1
ATOM 2039 C CA . GLU A 1 260 ? -3.684 -28.303 -12.682 1.00 95.31 260 GLU A CA 1
ATOM 2040 C C . GLU A 1 260 ? -3.017 -29.402 -13.503 1.00 95.31 260 GLU A C 1
ATOM 2042 O O . GLU A 1 260 ? -1.855 -29.739 -13.271 1.00 95.31 260 GLU A O 1
ATOM 2047 N N . MET A 1 261 ? -3.762 -29.963 -14.445 1.00 94.62 261 MET A N 1
ATOM 2048 C CA . MET A 1 261 ? -3.347 -31.068 -15.298 1.00 94.62 261 MET A CA 1
ATOM 2049 C C . MET A 1 261 ? -3.323 -30.617 -16.754 1.00 94.62 261 MET A C 1
ATOM 2051 O O . MET A 1 261 ? -4.096 -29.742 -17.142 1.00 94.62 261 MET A O 1
ATOM 2055 N N . VAL A 1 262 ? -2.436 -31.198 -17.551 1.00 93.88 262 VAL A N 1
ATOM 2056 C CA . VAL A 1 262 ? -2.284 -30.883 -18.973 1.00 93.88 262 VAL A CA 1
ATOM 2057 C C . VAL A 1 262 ? -2.546 -32.149 -19.776 1.00 93.88 262 VAL A C 1
ATOM 2059 O O . VAL A 1 262 ? -1.959 -33.187 -19.476 1.00 93.88 262 VAL A O 1
ATOM 2062 N N . ASP A 1 263 ? -3.452 -32.079 -20.748 1.00 91.44 263 ASP A N 1
ATOM 2063 C CA . ASP A 1 263 ? -3.700 -33.175 -21.686 1.00 91.44 263 ASP A CA 1
ATOM 2064 C C . ASP A 1 263 ? -2.569 -33.289 -22.727 1.00 91.44 263 ASP A C 1
ATOM 2066 O O . ASP A 1 263 ? -1.719 -32.405 -22.864 1.00 91.44 263 ASP A O 1
ATOM 2070 N N . GLN A 1 264 ? -2.566 -34.367 -23.513 1.00 84.88 264 GLN A N 1
ATOM 2071 C CA . GLN A 1 264 ? -1.549 -34.598 -24.553 1.00 84.88 264 GLN A CA 1
ATOM 2072 C C . GLN A 1 264 ? -1.497 -33.514 -25.648 1.00 84.88 264 GLN A C 1
ATOM 2074 O O . GLN A 1 264 ? -0.529 -33.434 -26.402 1.00 84.88 264 GLN A O 1
ATOM 2079 N N . ARG A 1 265 ? -2.542 -32.689 -25.771 1.00 86.00 265 ARG A N 1
ATOM 2080 C CA . ARG A 1 265 ? -2.658 -31.599 -26.749 1.00 86.00 265 ARG A CA 1
ATOM 2081 C C . ARG A 1 265 ? -2.281 -30.240 -26.144 1.00 86.00 265 ARG A C 1
ATOM 2083 O O . ARG A 1 265 ? -2.354 -29.232 -26.844 1.00 86.00 265 ARG A O 1
ATOM 2090 N N . GLY A 1 266 ? -1.876 -30.198 -24.872 1.00 83.62 266 GLY A N 1
ATOM 2091 C CA . GLY A 1 266 ? -1.537 -28.975 -24.144 1.00 83.62 266 GLY A CA 1
ATOM 2092 C C . GLY A 1 266 ? -2.732 -28.270 -23.487 1.00 83.62 266 GLY A C 1
ATOM 2093 O O . GLY A 1 266 ? -2.563 -27.190 -22.916 1.00 83.62 266 GLY A O 1
ATOM 2094 N N . GLY A 1 267 ? -3.932 -28.849 -23.551 1.00 90.12 267 GLY A N 1
ATOM 2095 C CA . GLY A 1 267 ? -5.129 -28.337 -22.893 1.00 90.12 267 GLY A CA 1
ATOM 2096 C C . GLY A 1 267 ? -5.024 -28.451 -21.375 1.00 90.12 267 GLY A C 1
ATOM 2097 O O . GLY A 1 267 ? -4.618 -29.480 -20.842 1.00 90.12 267 GLY A O 1
ATOM 2098 N N . VAL A 1 268 ? -5.373 -27.380 -20.659 1.00 93.12 268 VAL A N 1
ATOM 2099 C CA . VAL A 1 268 ? -5.267 -27.334 -19.194 1.00 93.12 268 VAL A CA 1
ATOM 2100 C C . VAL A 1 268 ? -6.613 -27.655 -18.554 1.00 93.12 268 VAL A C 1
ATOM 2102 O O . VAL A 1 268 ? -7.593 -26.941 -18.764 1.00 93.12 268 VAL A O 1
ATOM 2105 N N . VAL A 1 269 ? -6.635 -28.674 -17.696 1.00 94.12 269 VAL A N 1
ATOM 2106 C CA . VAL A 1 269 ? -7.791 -29.066 -16.885 1.00 94.12 269 VAL A CA 1
ATOM 2107 C C . VAL A 1 269 ? -7.506 -28.817 -15.408 1.00 94.12 269 VAL A C 1
ATOM 2109 O O . VAL A 1 269 ? -6.450 -29.162 -14.883 1.00 94.12 269 VAL A O 1
ATOM 2112 N N . LYS A 1 270 ? -8.474 -28.198 -14.728 1.00 94.12 270 LYS A N 1
ATOM 2113 C CA . LYS A 1 270 ? -8.414 -27.845 -13.306 1.00 94.12 270 LYS A CA 1
ATOM 2114 C C . LYS A 1 270 ? -9.441 -28.663 -12.540 1.00 94.12 270 LYS A C 1
ATOM 2116 O O . LYS A 1 270 ? -10.627 -28.600 -12.876 1.00 94.12 270 LYS A O 1
ATOM 2121 N N . ALA A 1 271 ? -8.998 -29.415 -11.537 1.00 93.88 271 ALA A N 1
ATOM 2122 C CA . ALA A 1 271 ? -9.876 -30.293 -10.773 1.00 93.88 271 ALA A CA 1
ATOM 2123 C C . ALA A 1 271 ? -9.408 -30.488 -9.325 1.00 93.88 271 ALA A C 1
ATOM 2125 O O . ALA A 1 271 ? -8.228 -30.352 -9.007 1.00 93.88 271 ALA A O 1
ATOM 2126 N N . TYR A 1 272 ? -10.353 -30.815 -8.451 1.00 91.19 272 TYR A N 1
ATOM 2127 C CA . TYR A 1 272 ? -10.102 -31.185 -7.062 1.00 91.19 272 TYR A CA 1
ATOM 2128 C C . TYR A 1 272 ? -10.050 -32.703 -6.918 1.00 91.19 272 TYR A C 1
ATOM 2130 O O . TYR A 1 272 ? -10.800 -33.400 -7.587 1.00 91.19 272 TYR A O 1
ATOM 2138 N N . ILE A 1 273 ? -9.241 -33.219 -6.001 1.00 88.56 273 ILE A N 1
ATOM 2139 C CA . ILE A 1 273 ? -9.244 -34.630 -5.598 1.00 88.56 273 ILE A CA 1
ATOM 2140 C C . ILE A 1 273 ? -9.486 -34.735 -4.091 1.00 88.56 273 ILE A C 1
ATOM 2142 O O . ILE A 1 273 ? -9.003 -33.900 -3.318 1.00 88.56 273 ILE A O 1
ATOM 2146 N N . ARG A 1 274 ? -10.295 -35.717 -3.673 1.00 75.56 274 ARG A N 1
ATOM 2147 C CA . ARG A 1 274 ? -10.587 -35.981 -2.255 1.00 75.56 274 ARG A CA 1
ATOM 2148 C C . ARG A 1 274 ? -9.460 -36.811 -1.642 1.00 75.56 274 ARG A C 1
ATOM 2150 O O . ARG A 1 274 ? -9.041 -37.791 -2.238 1.00 75.56 274 ARG A O 1
ATOM 2157 N N . ALA A 1 275 ? -9.080 -36.447 -0.420 1.00 63.16 275 ALA A N 1
ATOM 2158 C CA . ALA A 1 275 ? -7.956 -36.963 0.358 1.00 63.16 275 ALA A CA 1
ATOM 2159 C C . ALA A 1 275 ? -6.576 -36.629 -0.234 1.00 63.16 275 ALA A C 1
ATOM 2161 O O . ALA A 1 275 ? -6.386 -36.527 -1.440 1.00 63.16 275 ALA A O 1
ATOM 2162 N N . THR A 1 276 ? -5.608 -36.405 0.655 1.00 59.06 276 THR A N 1
ATOM 2163 C CA . THR A 1 276 ? -4.192 -36.237 0.313 1.00 59.06 276 THR A CA 1
ATOM 2164 C C . THR A 1 276 ? -3.635 -37.569 -0.169 1.00 59.06 276 THR A C 1
ATOM 2166 O O . THR A 1 276 ? -3.039 -38.311 0.613 1.00 59.06 276 THR A O 1
ATOM 2169 N N . ASP A 1 277 ? -3.858 -37.887 -1.439 1.00 65.31 277 ASP A N 1
ATOM 2170 C CA . ASP A 1 277 ? -3.182 -39.005 -2.071 1.00 65.31 277 ASP A CA 1
ATOM 2171 C C . ASP A 1 277 ? -1.711 -38.619 -2.288 1.00 65.31 277 ASP A C 1
ATOM 2173 O O . ASP A 1 277 ? -1.370 -37.782 -3.126 1.00 65.31 277 ASP A O 1
ATOM 2177 N N . GLN A 1 278 ? -0.820 -39.190 -1.474 1.00 67.94 278 GLN A N 1
ATOM 2178 C CA . GLN A 1 278 ? 0.616 -38.900 -1.530 1.00 67.94 278 GLN A CA 1
ATOM 2179 C C . GLN A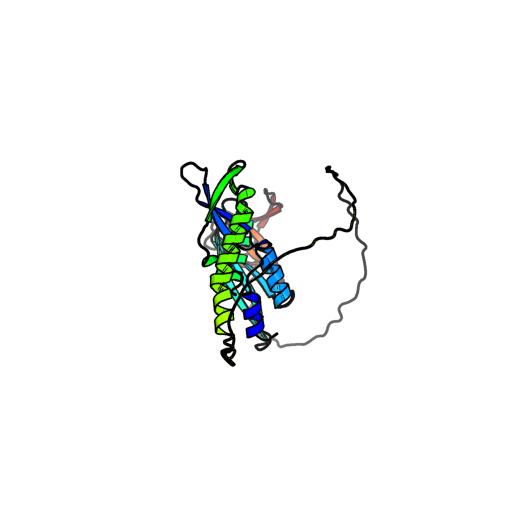 1 278 ? 1.295 -39.457 -2.794 1.00 67.94 278 GLN A C 1
ATOM 2181 O O . GLN A 1 278 ? 2.458 -39.129 -3.053 1.00 67.94 278 GLN A O 1
ATOM 2186 N N . SER A 1 279 ? 0.597 -40.294 -3.572 1.00 71.06 279 SER A N 1
ATOM 2187 C CA . SER A 1 279 ? 1.112 -40.861 -4.821 1.00 71.06 279 SER A CA 1
ATOM 2188 C C . SER A 1 279 ? 1.111 -39.860 -5.980 1.00 71.06 279 SER A C 1
ATOM 2190 O O . SER A 1 279 ? 1.904 -40.006 -6.910 1.00 71.06 279 SER A O 1
ATOM 2192 N N . ILE A 1 280 ? 0.295 -38.801 -5.909 1.00 82.38 280 ILE A N 1
ATOM 2193 C CA . ILE A 1 280 ? 0.236 -37.767 -6.944 1.00 82.38 280 ILE A CA 1
ATOM 2194 C C . ILE A 1 280 ? 1.215 -36.637 -6.609 1.00 82.38 280 ILE A C 1
ATOM 2196 O O . ILE A 1 280 ? 1.111 -35.970 -5.578 1.00 82.38 280 ILE A O 1
ATOM 2200 N N . LYS A 1 281 ? 2.161 -36.386 -7.517 1.00 87.25 281 LYS A N 1
ATOM 2201 C CA . LYS A 1 281 ? 3.131 -35.285 -7.454 1.00 87.25 281 LYS A CA 1
ATOM 2202 C C . LYS A 1 281 ? 3.137 -34.519 -8.778 1.00 87.25 281 LYS A C 1
ATOM 2204 O O . LYS A 1 281 ? 2.583 -34.968 -9.780 1.00 87.25 281 LYS A O 1
ATOM 2209 N N . ALA A 1 282 ? 3.746 -33.335 -8.795 1.00 88.31 282 ALA A N 1
ATOM 2210 C CA . ALA A 1 282 ? 3.992 -32.649 -10.061 1.00 88.31 282 ALA A CA 1
ATOM 2211 C C . ALA A 1 282 ? 4.857 -33.546 -10.967 1.00 88.31 282 ALA A C 1
ATOM 2213 O O . ALA A 1 282 ? 5.838 -34.129 -10.509 1.00 88.31 282 ALA A O 1
ATOM 2214 N N . GLY A 1 283 ? 4.463 -33.676 -12.230 1.00 87.88 283 GLY A N 1
ATOM 2215 C CA . GLY A 1 283 ? 5.055 -34.589 -13.206 1.00 87.88 283 GLY A CA 1
ATOM 2216 C C . GLY A 1 283 ? 4.387 -35.964 -13.282 1.00 87.88 283 GLY A C 1
ATOM 2217 O O . GLY A 1 283 ? 4.609 -36.656 -14.273 1.00 87.88 283 GLY A O 1
ATOM 2218 N N . THR A 1 284 ? 3.550 -36.350 -12.309 1.00 90.62 284 THR A N 1
ATOM 2219 C CA . THR A 1 284 ? 2.816 -37.624 -12.344 1.00 90.62 284 THR A CA 1
ATOM 2220 C C . THR A 1 284 ? 1.877 -37.669 -13.548 1.00 90.62 284 THR A C 1
ATOM 2222 O O . THR A 1 284 ? 1.111 -36.735 -13.786 1.00 90.62 284 THR A O 1
ATOM 2225 N N . CYS A 1 285 ? 1.919 -38.773 -14.284 1.00 92.56 285 CYS A N 1
ATOM 2226 C CA . CYS A 1 285 ? 1.034 -39.038 -15.408 1.00 92.56 285 CYS A CA 1
ATOM 2227 C C . CYS A 1 285 ? -0.161 -39.884 -14.947 1.00 92.56 285 CYS A C 1
ATOM 2229 O O . CYS A 1 285 ? 0.001 -40.836 -14.182 1.00 92.56 285 CYS A O 1
ATOM 2231 N N . LEU A 1 286 ? -1.363 -39.523 -15.391 1.00 91.81 286 LEU A N 1
ATOM 2232 C CA . LEU A 1 286 ? -2.631 -40.130 -14.996 1.00 91.81 286 LEU A CA 1
ATOM 2233 C C . LEU A 1 286 ? -3.366 -40.684 -16.219 1.00 91.81 286 LEU A C 1
ATOM 2235 O O . LEU A 1 286 ? -3.394 -40.054 -17.275 1.00 91.81 286 LEU A O 1
ATOM 2239 N N . ASN A 1 287 ? -4.007 -41.832 -16.028 1.00 91.56 287 ASN A N 1
ATOM 2240 C CA . ASN A 1 287 ? -4.877 -42.523 -16.972 1.00 91.56 287 ASN A CA 1
ATOM 2241 C C . ASN A 1 287 ? -6.274 -42.712 -16.388 1.00 91.56 287 ASN A C 1
ATOM 2243 O O . ASN A 1 287 ? -6.446 -42.751 -15.168 1.00 91.56 287 ASN A O 1
ATOM 2247 N N . ASN A 1 288 ? -7.265 -42.881 -17.260 1.00 88.56 288 ASN A N 1
ATOM 2248 C CA . ASN A 1 288 ? -8.652 -43.159 -16.906 1.00 88.56 288 ASN A CA 1
ATOM 2249 C C . ASN A 1 288 ? -9.211 -42.148 -15.886 1.00 88.56 288 ASN A C 1
ATOM 2251 O O . ASN A 1 288 ? -9.901 -42.524 -14.936 1.00 88.56 288 ASN A O 1
ATOM 2255 N N . VAL A 1 289 ? -8.878 -40.861 -16.057 1.00 90.62 289 VAL A N 1
ATOM 2256 C CA . VAL A 1 289 ? -9.291 -39.791 -15.134 1.00 90.62 289 VAL A CA 1
ATOM 2257 C C . VAL A 1 289 ? -10.789 -39.522 -15.283 1.00 90.62 289 VAL A C 1
ATOM 2259 O O . VAL A 1 289 ? -11.247 -39.025 -16.312 1.00 90.62 289 VAL A O 1
ATOM 2262 N N . GLN A 1 290 ? -11.556 -39.807 -14.232 1.00 91.75 290 GLN A N 1
ATOM 2263 C CA . GLN A 1 290 ? -12.991 -39.536 -14.172 1.00 91.75 290 GLN A CA 1
ATOM 2264 C C . GLN A 1 290 ? -13.249 -38.182 -13.512 1.00 91.75 290 GLN A C 1
ATOM 2266 O O . GLN A 1 290 ? -12.951 -37.986 -12.332 1.00 91.75 290 GLN A O 1
ATOM 2271 N N . LEU A 1 291 ? -13.803 -37.246 -14.287 1.00 91.88 291 LEU A N 1
ATOM 2272 C CA . LEU A 1 291 ? -14.141 -35.897 -13.840 1.00 91.88 291 LEU A CA 1
ATOM 2273 C C . LEU A 1 291 ? -15.648 -35.763 -13.627 1.00 91.88 291 LEU A C 1
ATOM 2275 O O . LEU A 1 291 ? -16.440 -35.873 -14.561 1.00 91.88 291 LEU A O 1
ATOM 2279 N N . GLU A 1 292 ? -16.036 -35.444 -12.400 1.00 93.06 292 GLU A N 1
ATOM 2280 C CA . GLU A 1 292 ? -17.404 -35.105 -12.035 1.00 93.06 292 GLU A CA 1
ATOM 2281 C C . GLU A 1 292 ? -17.550 -33.599 -11.851 1.00 93.06 292 GLU A C 1
ATOM 2283 O O . GLU A 1 292 ? -16.860 -32.987 -11.035 1.00 93.06 292 GLU A O 1
ATOM 2288 N N . LYS A 1 293 ? -18.513 -32.993 -12.544 1.00 92.88 293 LYS A N 1
ATOM 2289 C CA . LYS A 1 293 ? -18.908 -31.609 -12.276 1.00 92.88 293 LYS A CA 1
ATOM 2290 C C . LYS A 1 293 ? -19.710 -31.5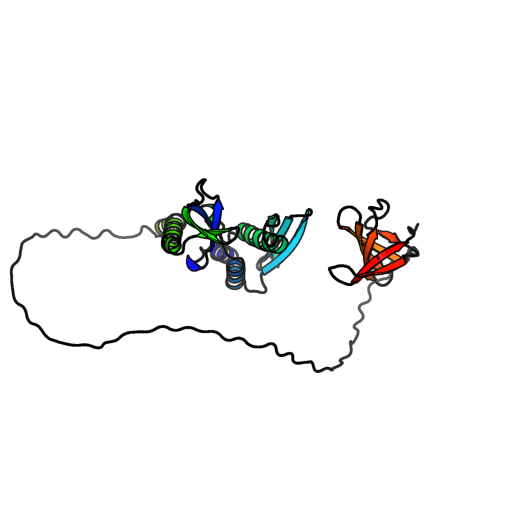42 -10.979 1.00 92.88 293 LYS A C 1
ATOM 2292 O O . LYS A 1 293 ? -20.696 -32.259 -10.806 1.00 92.88 293 LYS A O 1
ATOM 2297 N N . LYS A 1 294 ? -19.294 -30.678 -10.059 1.00 90.00 294 LYS A N 1
ATOM 2298 C CA . LYS A 1 294 ? -19.965 -30.417 -8.783 1.00 90.00 294 LYS A CA 1
ATOM 2299 C C . LYS A 1 294 ? -20.243 -28.928 -8.647 1.00 90.00 294 LYS A C 1
ATOM 2301 O O . LYS A 1 294 ? -19.444 -28.107 -9.075 1.00 90.00 294 LYS A O 1
ATOM 2306 N N . ASN A 1 295 ? -21.345 -28.590 -7.989 1.00 87.31 295 ASN A N 1
ATOM 2307 C CA . ASN A 1 295 ? -21.666 -27.214 -7.626 1.00 87.31 295 ASN A CA 1
ATOM 2308 C C . ASN A 1 295 ? -21.314 -26.977 -6.160 1.00 87.31 295 ASN A C 1
ATOM 2310 O O . ASN A 1 295 ? -21.720 -27.743 -5.286 1.00 87.31 295 ASN A O 1
ATOM 2314 N N . GLY A 1 296 ? -20.539 -25.930 -5.898 1.00 78.38 296 GLY A N 1
ATOM 2315 C CA . GLY A 1 296 ? -20.224 -25.462 -4.553 1.00 78.38 296 GLY A CA 1
ATOM 2316 C C . GLY A 1 296 ? -20.653 -24.015 -4.344 1.00 78.38 296 GLY A C 1
ATOM 2317 O O . GLY A 1 296 ? -21.155 -23.355 -5.252 1.00 78.38 296 GLY A O 1
ATOM 2318 N N . ASN A 1 297 ? -20.376 -23.491 -3.150 1.00 71.50 297 ASN A N 1
ATOM 2319 C CA . ASN A 1 297 ? -20.704 -22.109 -2.769 1.00 71.50 297 ASN A CA 1
ATOM 2320 C C . ASN A 1 297 ? -20.032 -21.038 -3.654 1.00 71.50 297 ASN A C 1
ATOM 2322 O O . ASN A 1 297 ? -20.431 -19.879 -3.614 1.00 71.50 297 ASN A O 1
ATOM 2326 N N . TYR A 1 298 ? -19.022 -21.420 -4.442 1.00 69.62 298 TYR A N 1
ATOM 2327 C CA . TYR A 1 298 ? -18.236 -20.534 -5.306 1.00 69.62 298 TYR A CA 1
ATOM 2328 C C . TYR A 1 298 ? -18.385 -20.853 -6.804 1.00 69.62 298 TYR A C 1
ATOM 2330 O O . TYR A 1 298 ? -17.618 -20.341 -7.614 1.00 69.62 298 TYR A O 1
ATOM 2338 N N . GLY A 1 299 ? -19.366 -21.684 -7.173 1.00 80.44 299 GLY A N 1
ATOM 2339 C CA . GLY A 1 299 ? -19.645 -22.069 -8.557 1.00 80.44 299 GLY A CA 1
ATOM 2340 C C . GLY A 1 299 ? -19.373 -23.543 -8.863 1.00 80.44 299 GLY A C 1
ATOM 2341 O O . GLY A 1 299 ? -19.148 -24.359 -7.964 1.00 80.44 299 GLY A O 1
ATOM 2342 N N . GLU A 1 300 ? -19.442 -23.877 -10.152 1.00 89.00 300 GLU A N 1
ATOM 2343 C CA . GLU A 1 300 ? -19.170 -25.220 -10.669 1.00 89.00 300 GLU A CA 1
ATOM 2344 C C . GLU A 1 300 ? -17.660 -25.508 -10.644 1.00 89.00 300 GLU A C 1
ATOM 2346 O O . GLU A 1 300 ? -16.843 -24.665 -11.018 1.00 89.00 300 GLU A O 1
ATOM 2351 N N . TYR A 1 301 ? -17.282 -26.709 -10.216 1.00 89.62 301 TYR A N 1
ATOM 2352 C CA . TYR A 1 301 ? -15.905 -27.193 -10.216 1.00 89.62 301 TYR A CA 1
ATOM 2353 C C . TYR A 1 301 ? -15.840 -28.661 -10.643 1.00 89.62 301 TYR A C 1
ATOM 2355 O O . TYR A 1 301 ? -16.802 -29.412 -10.478 1.00 89.62 301 TYR A O 1
ATOM 2363 N N . ASN A 1 302 ? -14.688 -29.088 -11.167 1.00 93.75 302 ASN A N 1
ATOM 2364 C CA . ASN A 1 302 ? -14.441 -30.496 -11.475 1.00 93.75 302 ASN A CA 1
ATOM 2365 C C . ASN A 1 302 ? -13.864 -31.211 -10.252 1.00 93.75 302 ASN A C 1
ATOM 2367 O O . ASN A 1 302 ? -12.949 -30.701 -9.601 1.00 93.75 302 ASN A O 1
ATOM 2371 N N . LEU A 1 303 ? -14.362 -32.409 -9.977 1.00 91.81 303 LEU A N 1
ATOM 2372 C CA . LEU A 1 303 ? -13.858 -33.320 -8.965 1.00 91.81 303 LEU A CA 1
ATOM 2373 C C . LEU A 1 303 ? -13.364 -34.601 -9.643 1.00 91.81 303 LEU A C 1
ATOM 2375 O O . LEU A 1 303 ? -14.119 -35.241 -10.365 1.00 91.81 303 LEU A O 1
ATOM 2379 N N . ILE A 1 304 ? -12.119 -34.984 -9.387 1.00 92.00 304 ILE A N 1
ATOM 2380 C CA . ILE A 1 304 ? -11.569 -36.282 -9.764 1.00 92.00 304 ILE A CA 1
ATOM 2381 C C . ILE A 1 304 ? -12.144 -37.317 -8.797 1.00 92.00 304 ILE A C 1
ATOM 2383 O O . ILE A 1 304 ? -11.854 -37.270 -7.598 1.00 92.00 304 ILE A O 1
ATOM 2387 N N . SER A 1 305 ? -12.975 -38.224 -9.307 1.00 88.75 305 SER A N 1
ATOM 2388 C CA . SER A 1 305 ? -13.558 -39.319 -8.520 1.00 88.75 305 SER A CA 1
ATOM 2389 C C . SER A 1 305 ? -12.813 -40.644 -8.684 1.00 88.75 305 SER A C 1
ATOM 2391 O O . SER A 1 305 ? -12.849 -41.467 -7.772 1.00 88.75 305 SER A O 1
ATOM 2393 N N . ALA A 1 306 ? -12.086 -40.826 -9.790 1.00 88.06 306 ALA A N 1
ATOM 2394 C CA . ALA A 1 306 ? -11.210 -41.970 -10.028 1.00 88.06 306 ALA A CA 1
ATOM 2395 C C . ALA A 1 306 ? -10.092 -41.619 -11.022 1.00 88.06 306 ALA A C 1
ATOM 2397 O O . ALA A 1 306 ? -10.251 -40.729 -11.859 1.00 88.06 306 ALA A O 1
ATOM 2398 N N . TYR A 1 307 ? -8.966 -42.324 -10.924 1.00 91.06 307 TYR A N 1
ATOM 2399 C CA . TYR A 1 307 ? -7.848 -42.277 -11.868 1.00 91.06 307 TYR A CA 1
ATOM 2400 C C . TYR A 1 307 ? -6.963 -43.519 -11.684 1.00 91.06 307 TYR A C 1
ATOM 2402 O O . TYR A 1 307 ? -7.112 -44.272 -10.721 1.00 91.06 307 TYR A O 1
ATOM 2410 N N . GLN A 1 308 ? -6.013 -43.712 -12.593 1.00 89.25 308 GLN A N 1
ATOM 2411 C CA . GLN A 1 308 ? -4.928 -44.686 -12.502 1.00 89.25 308 GLN A CA 1
ATOM 2412 C C . GLN A 1 308 ? -3.597 -43.971 -12.747 1.00 89.25 308 GLN A C 1
ATOM 2414 O O . GLN A 1 308 ? -3.527 -43.067 -13.576 1.00 89.25 308 GLN A O 1
ATOM 2419 N N . LEU A 1 309 ? -2.536 -44.348 -12.035 1.00 88.00 309 LEU A N 1
ATOM 2420 C CA . LEU A 1 309 ? -1.193 -43.847 -12.336 1.00 88.00 309 LEU A CA 1
ATOM 2421 C C . LEU A 1 309 ? -0.708 -44.491 -13.638 1.00 88.00 309 LEU A C 1
ATOM 2423 O O . LEU A 1 309 ? -0.800 -45.709 -13.794 1.00 88.00 309 LEU A O 1
ATOM 2427 N N . ALA A 1 310 ? -0.217 -43.682 -14.573 1.00 82.94 310 ALA A N 1
ATOM 2428 C CA . ALA A 1 310 ? 0.482 -44.203 -15.739 1.00 82.94 310 ALA A CA 1
ATOM 2429 C C . ALA A 1 310 ? 1.860 -44.729 -15.299 1.00 82.94 310 ALA A C 1
ATOM 2431 O O . ALA A 1 310 ? 2.521 -44.092 -14.474 1.00 82.94 310 ALA A O 1
ATOM 2432 N N . ALA A 1 311 ? 2.240 -45.901 -15.811 1.00 66.44 311 ALA A N 1
ATOM 2433 C CA . ALA A 1 311 ? 3.545 -46.516 -15.567 1.00 66.44 311 ALA A CA 1
ATOM 2434 C C . ALA A 1 311 ? 4.677 -45.762 -16.279 1.00 66.44 311 ALA A C 1
ATOM 2436 O O . ALA A 1 311 ? 4.418 -45.213 -17.377 1.00 66.44 311 ALA A O 1
#

Sequence (311 aa):
MNYEEIIKRLREPFGGREIEWKIQVTSQDKQRGMAVAYMDARAVQKRLDETVGPFNWKNVYSLWHDNSQICGISIFYDERKEWVTKFDGAENSDFEPIKGGLSDSFKRAASVWGIGRYLYEMEGVWVEIESRGKSFVIKQNEYGRLEREYNAMLNRIFGARQAQQGNPSGQAPAANTRQAQTAPAANGRQTQAASASNARQAQAASTASTRQTQAAPAANSRQTQATNTAANTGQFAASPAYDYQVRSIRPSGKSSQFLEMVDQRGGVVKAYIRATDQSIKAGTCLNNVQLEKKNGNYGEYNLISAYQLAA

Foldseek 3Di:
DAPVQLLVLLQDDDALVQKDWDFPDADPVRFKGFIAIDGFLVVLQVSLCVRQRPVQKDKDWDDDPPFKIKMKIWGQRVVVRDTDIFIDMDGFDPPNRVVRRVRVRSSVSSVVSNRCVCSVVQGTDMAGWDDDPPDIDGDPVCSVVVSVSVVVSCCVVPVVVVVVPPDPDDDDDDDDDDDDDDDDDDDDDDDDDDDDDDDDDDDDDDDDDDDDDDDDDDDDDDDDDDDDDDDDDDDDDDDQPFQWAFQDWDDDPDFKIWTFIAGPVRDTAIEMEGGDPVVDDHGWGKAPFDWDWDQDPVGIGTYGPDIDTGD

pLDDT: mean 75.96, std 25.82, range [25.48, 98.81]

Radius of gyration: 32.76 Å; chains: 1; bounding box: 60×111×72 Å

Secondary structure (DSSP, 8-state):
--HHHHHHHHTSPPPGGGEEEEEEEE-TTSSEEEEEEEE-HHHHHHHHHHHH-TTSEEEEEEEETTTEEEEEEEEEETTTTEEEEEEEEEEPPSSSHHHHHHHHHHHHHHHHHTTTGGGGGSPPEEEEEEEETTEEEE-GGGHHHHHHHHHHHHIIIIIHHHHHHS-----PPPP-----------------------------------------------PPPP----------PPPP--SEEEEEEEEETTTEEEEEEEETTS-EEEEEEES--TT--TT-EEEEEEEEEEEETTEEEEEEEEEEE--